Protein AF-A0A9K3GKS3-F1 (afdb_monomer)

pLDDT: mean 75.46, std 27.97, range [23.17, 98.75]

Structure (mmCIF, N/CA/C/O backbone):
data_AF-A0A9K3GKS3-F1
#
_entry.id   AF-A0A9K3GKS3-F1
#
loop_
_atom_site.group_PDB
_atom_site.id
_atom_site.type_symbol
_atom_site.label_atom_id
_atom_site.label_alt_id
_atom_site.label_comp_id
_atom_site.label_asym_id
_atom_site.label_entity_id
_atom_site.label_seq_id
_atom_site.pdbx_PDB_ins_code
_atom_site.Cartn_x
_atom_site.Cartn_y
_atom_site.Cartn_z
_atom_site.occupancy
_atom_site.B_iso_or_equiv
_atom_site.auth_seq_id
_atom_site.auth_comp_id
_atom_site.auth_asym_id
_atom_site.auth_atom_id
_atom_site.pdbx_PDB_model_num
ATOM 1 N N . MET A 1 1 ? -14.314 -37.405 -80.883 1.00 37.28 1 MET A N 1
ATOM 2 C CA . MET A 1 1 ? -14.012 -38.743 -80.332 1.00 37.28 1 MET A CA 1
ATOM 3 C C . MET A 1 1 ? -13.267 -38.582 -79.008 1.00 37.28 1 MET A C 1
ATOM 5 O O . MET A 1 1 ? -12.338 -37.796 -78.976 1.00 37.28 1 MET A O 1
ATOM 9 N N . ALA A 1 2 ? -13.750 -39.278 -77.966 1.00 37.06 2 ALA A N 1
ATOM 10 C CA . ALA A 1 2 ? -13.110 -39.737 -76.713 1.00 37.06 2 ALA A CA 1
ATOM 11 C C . ALA A 1 2 ? -12.175 -38.792 -75.908 1.00 37.06 2 ALA A C 1
ATOM 13 O O . ALA A 1 2 ? -11.100 -38.432 -76.359 1.00 37.06 2 ALA A O 1
ATOM 14 N N . LYS A 1 3 ? -12.626 -38.364 -74.712 1.00 34.41 3 LYS A N 1
ATOM 15 C CA . LYS A 1 3 ? -12.255 -38.844 -73.343 1.00 34.41 3 LYS A CA 1
ATOM 16 C C . LYS A 1 3 ? -10.988 -38.164 -72.785 1.00 34.41 3 LYS A C 1
ATOM 18 O O . LYS A 1 3 ? -9.907 -38.337 -73.314 1.00 34.41 3 LYS A O 1
ATOM 23 N N . ALA A 1 4 ? -11.125 -37.239 -71.832 1.00 35.84 4 ALA A N 1
ATOM 24 C CA . ALA A 1 4 ? -11.299 -37.435 -70.379 1.00 35.84 4 ALA A CA 1
ATOM 25 C C . ALA A 1 4 ? -9.958 -37.587 -69.633 1.00 35.84 4 ALA A C 1
ATOM 27 O O . ALA A 1 4 ? -9.248 -38.569 -69.806 1.00 35.84 4 ALA A O 1
ATOM 28 N N . GLY A 1 5 ? -9.668 -36.620 -68.759 1.00 34.00 5 GLY A N 1
ATOM 29 C CA . GLY A 1 5 ? -8.545 -36.623 -67.820 1.00 34.00 5 GLY A CA 1
ATOM 30 C C . GLY A 1 5 ? -8.804 -35.602 -66.714 1.00 34.00 5 GLY A C 1
ATOM 31 O O . GLY A 1 5 ? -8.321 -34.476 -66.773 1.00 34.00 5 GLY A O 1
ATOM 32 N N . ALA A 1 6 ? -9.658 -35.968 -65.757 1.00 36.12 6 ALA A N 1
ATOM 33 C CA . ALA A 1 6 ? -9.994 -35.154 -64.594 1.00 36.12 6 ALA A CA 1
ATOM 34 C C . ALA A 1 6 ? -8.896 -35.274 -63.524 1.00 36.12 6 ALA A C 1
ATOM 36 O O . ALA A 1 6 ? -8.533 -36.379 -63.125 1.00 36.12 6 ALA A O 1
ATOM 37 N N . SER A 1 7 ? -8.394 -34.131 -63.057 1.00 40.09 7 SER A N 1
ATOM 38 C CA . SER A 1 7 ? -7.424 -34.023 -61.963 1.00 40.09 7 SER A CA 1
ATOM 39 C C . SER A 1 7 ? -8.150 -34.031 -60.603 1.00 40.09 7 SER A C 1
ATOM 41 O O . SER A 1 7 ? -9.178 -33.355 -60.472 1.00 40.09 7 SER A O 1
ATOM 43 N N . PRO A 1 8 ? -7.689 -34.791 -59.591 1.00 42.28 8 PRO A N 1
ATOM 44 C CA . PRO A 1 8 ? -8.416 -34.944 -58.338 1.00 42.28 8 PRO A CA 1
ATOM 45 C C . PRO A 1 8 ? -8.262 -33.724 -57.419 1.00 42.28 8 PRO A C 1
ATOM 47 O O . PRO A 1 8 ? -7.176 -33.184 -57.213 1.00 42.28 8 PRO A O 1
ATOM 50 N N . ARG A 1 9 ? -9.398 -33.322 -56.840 1.00 35.69 9 ARG A N 1
ATOM 51 C CA . ARG A 1 9 ? -9.530 -32.293 -55.804 1.00 35.69 9 ARG A CA 1
ATOM 52 C C . ARG A 1 9 ? -8.802 -32.730 -54.530 1.00 35.69 9 ARG A C 1
ATOM 54 O O . ARG A 1 9 ? -8.992 -33.849 -54.061 1.00 35.69 9 ARG A O 1
ATOM 61 N N . SER A 1 10 ? -8.012 -31.829 -53.957 1.00 37.81 10 SER A N 1
ATOM 62 C CA . SER A 1 10 ? -7.377 -31.990 -52.651 1.00 37.81 10 SER A CA 1
ATOM 63 C C . SER A 1 10 ? -8.416 -31.964 -51.520 1.00 37.81 10 SER A C 1
ATOM 65 O O . SER A 1 10 ? -9.275 -31.085 -51.454 1.00 37.81 10 SER A O 1
ATOM 67 N N . SER A 1 11 ? -8.333 -32.951 -50.625 1.00 36.94 11 SER A N 1
ATOM 68 C CA . SER A 1 11 ? -9.112 -33.031 -49.383 1.00 36.94 11 SER A CA 1
ATOM 69 C C . SER A 1 11 ? -8.811 -31.861 -48.433 1.00 36.94 11 SER A C 1
ATOM 71 O O . SER A 1 11 ? -7.655 -31.443 -48.329 1.00 36.94 11 SER A O 1
ATOM 73 N N . PRO A 1 12 ? -9.798 -31.373 -47.660 1.00 37.31 12 PRO A N 1
ATOM 74 C CA . PRO A 1 12 ? -9.555 -30.401 -46.604 1.00 37.31 12 PRO A CA 1
ATOM 75 C C . PRO A 1 12 ? -8.915 -31.092 -45.391 1.00 37.31 12 PRO A C 1
ATOM 77 O O . PRO A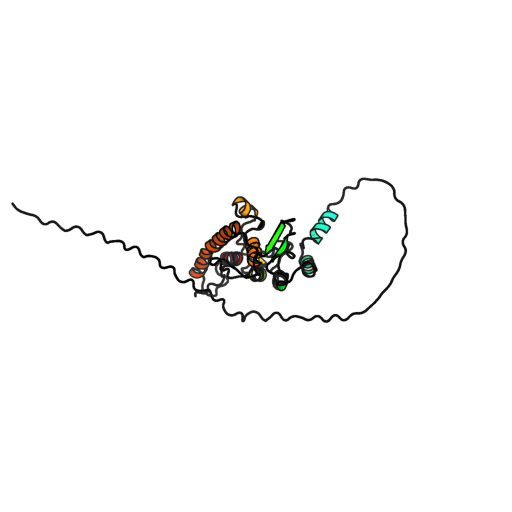 1 12 ? -9.489 -32.004 -44.797 1.00 37.31 12 PRO A O 1
ATOM 80 N N . ALA A 1 13 ? -7.715 -30.649 -45.015 1.00 38.91 13 ALA A N 1
ATOM 81 C CA . ALA A 1 13 ? -7.019 -31.117 -43.825 1.00 38.91 13 ALA A CA 1
ATOM 82 C C . ALA A 1 13 ? -7.804 -30.758 -42.550 1.00 38.91 13 ALA A C 1
ATOM 84 O O . ALA A 1 13 ? -8.075 -29.592 -42.254 1.00 38.91 13 ALA A O 1
ATOM 85 N N . THR A 1 14 ? -8.144 -31.783 -41.776 1.00 37.03 14 THR A N 1
ATOM 86 C CA . THR A 1 14 ? -8.788 -31.701 -40.466 1.00 37.03 14 THR A CA 1
ATOM 87 C C . THR A 1 14 ? -7.919 -30.888 -39.499 1.00 37.03 14 THR A C 1
ATOM 89 O O . THR A 1 14 ? -6.851 -31.328 -39.072 1.00 37.03 14 THR A O 1
ATOM 92 N N . ARG A 1 15 ? -8.366 -29.681 -39.127 1.00 35.09 15 ARG A N 1
ATOM 93 C CA . ARG A 1 15 ? -7.712 -28.827 -38.122 1.00 35.09 15 ARG A CA 1
ATOM 94 C C . ARG A 1 15 ? -7.893 -29.446 -36.734 1.00 35.09 15 ARG A C 1
ATOM 96 O O . ARG A 1 15 ? -8.879 -29.182 -36.047 1.00 35.09 15 ARG A O 1
ATOM 103 N N . LEU A 1 16 ? -6.937 -30.276 -36.321 1.00 35.44 16 LEU A N 1
ATOM 104 C CA . LEU A 1 16 ? -6.870 -30.838 -34.974 1.00 35.44 16 LEU A CA 1
ATOM 105 C C . LEU A 1 16 ? -6.759 -29.686 -33.959 1.00 35.44 16 LEU A C 1
ATOM 107 O O . LEU A 1 16 ? -5.749 -28.982 -33.899 1.00 35.44 16 LEU A O 1
ATOM 111 N N . LYS A 1 17 ? -7.822 -29.461 -33.177 1.00 35.66 17 LYS A N 1
ATOM 112 C CA . LYS A 1 17 ? -7.828 -28.515 -32.054 1.00 35.66 17 LYS A CA 1
ATOM 113 C C . LYS A 1 17 ? -6.774 -28.972 -31.044 1.00 35.66 17 LYS A C 1
ATOM 115 O O . LYS A 1 17 ? -7.017 -29.900 -30.276 1.00 35.66 17 LYS A O 1
ATOM 120 N N . ARG A 1 18 ? -5.607 -28.320 -31.028 1.00 36.44 18 ARG A N 1
ATOM 121 C CA . ARG A 1 18 ? -4.653 -28.437 -29.919 1.00 36.44 18 ARG A CA 1
ATOM 122 C C . ARG A 1 18 ? -5.349 -27.908 -28.668 1.00 36.44 18 ARG A C 1
ATOM 124 O O . ARG A 1 18 ? -5.538 -26.705 -28.517 1.00 36.44 18 ARG A O 1
ATOM 131 N N . ARG A 1 19 ? -5.782 -28.820 -27.797 1.00 35.56 19 ARG A N 1
ATOM 132 C CA . ARG A 1 19 ? -6.153 -28.489 -26.422 1.00 35.56 19 ARG A CA 1
ATOM 133 C C . ARG A 1 19 ? -4.909 -27.882 -25.774 1.00 35.56 19 ARG A C 1
ATOM 135 O O . ARG A 1 19 ? -3.891 -28.559 -25.660 1.00 35.56 19 ARG A O 1
ATOM 142 N N . HIS A 1 20 ? -4.970 -26.603 -25.412 1.00 32.91 20 HIS A N 1
ATOM 143 C CA . HIS A 1 20 ? -3.970 -26.002 -24.541 1.00 32.91 20 HIS A CA 1
ATOM 144 C C . HIS A 1 20 ? -4.079 -26.700 -23.186 1.00 32.91 20 HIS A C 1
ATOM 146 O O . HIS A 1 20 ? -4.997 -26.427 -22.417 1.00 32.91 20 HIS A O 1
ATOM 152 N N . ALA A 1 21 ? -3.178 -27.647 -22.925 1.00 33.34 21 ALA A N 1
ATOM 153 C CA . ALA A 1 21 ? -2.932 -28.106 -21.570 1.00 33.34 21 ALA A CA 1
ATOM 154 C C . ALA A 1 21 ? -2.520 -26.879 -20.745 1.00 33.34 21 ALA A C 1
ATOM 156 O O . ALA A 1 21 ? -1.656 -26.106 -21.174 1.00 33.34 21 ALA A O 1
ATOM 157 N N . ALA A 1 22 ? -3.181 -26.668 -19.607 1.00 33.12 22 ALA A N 1
ATOM 158 C CA . ALA A 1 22 ? -2.765 -25.664 -18.644 1.00 33.12 22 ALA A CA 1
ATOM 159 C C . ALA A 1 22 ? -1.296 -25.935 -18.293 1.00 33.12 22 ALA A C 1
ATOM 161 O O . ALA A 1 22 ? -0.948 -27.046 -17.889 1.00 33.12 22 ALA A O 1
ATOM 162 N N . ARG A 1 23 ? -0.424 -24.945 -18.516 1.00 32.12 23 ARG A N 1
ATOM 163 C CA . ARG A 1 23 ? 0.955 -25.017 -18.028 1.00 32.12 23 ARG A CA 1
ATOM 164 C C . ARG A 1 23 ? 0.898 -25.150 -16.500 1.00 32.12 23 ARG A C 1
ATOM 166 O O . ARG A 1 23 ? 0.108 -24.428 -15.889 1.00 32.12 23 ARG A O 1
ATOM 173 N N . PRO A 1 24 ? 1.697 -26.041 -15.893 1.00 27.56 24 PRO A N 1
ATOM 174 C CA . PRO A 1 24 ? 1.778 -26.125 -14.444 1.00 27.56 24 PRO A CA 1
ATOM 175 C C . PRO A 1 24 ? 2.200 -24.762 -13.888 1.00 27.56 24 PRO A C 1
ATOM 177 O O . PRO A 1 24 ? 3.104 -24.116 -14.420 1.00 27.56 24 PRO A O 1
ATOM 180 N N . VAL A 1 25 ? 1.499 -24.314 -12.848 1.00 37.16 25 VAL A N 1
ATOM 181 C CA . VAL A 1 25 ? 1.848 -23.113 -12.089 1.00 37.16 25 VAL A CA 1
ATOM 182 C C . VAL A 1 25 ? 3.109 -23.451 -11.300 1.00 37.16 25 VAL A C 1
ATOM 184 O O . VAL A 1 25 ? 3.042 -24.118 -10.269 1.00 37.16 25 VAL A O 1
ATOM 187 N N . VAL A 1 26 ? 4.266 -23.054 -11.823 1.00 33.03 26 VAL A N 1
ATOM 188 C CA . VAL A 1 26 ? 5.519 -23.077 -11.066 1.00 33.03 26 VAL A CA 1
ATOM 189 C C . VAL A 1 26 ? 5.370 -22.030 -9.963 1.00 33.03 26 VAL A C 1
ATOM 191 O O . VAL A 1 26 ? 5.051 -20.871 -10.237 1.00 33.03 26 VAL A O 1
ATOM 194 N N . LYS A 1 27 ? 5.502 -22.450 -8.700 1.00 35.41 27 LYS A N 1
ATOM 195 C CA . LYS A 1 27 ? 5.573 -21.517 -7.573 1.00 35.41 27 LYS A CA 1
ATOM 196 C C . LYS A 1 27 ? 6.842 -20.688 -7.771 1.00 35.41 27 LYS A C 1
ATOM 198 O O . LYS A 1 27 ? 7.923 -21.261 -7.742 1.00 35.41 27 LYS A O 1
ATOM 203 N N . ARG A 1 28 ? 6.694 -19.376 -7.987 1.00 52.25 28 ARG A N 1
ATOM 204 C CA . ARG A 1 28 ? 7.821 -18.437 -8.083 1.00 52.25 28 ARG A CA 1
ATOM 205 C C . ARG A 1 28 ? 8.597 -18.496 -6.766 1.00 52.25 28 ARG A C 1
ATOM 207 O O . ARG A 1 28 ? 8.096 -18.037 -5.736 1.00 52.25 28 ARG A O 1
ATOM 214 N N . GLU A 1 29 ? 9.769 -19.122 -6.764 1.00 35.59 29 GLU A N 1
ATOM 215 C CA . GLU A 1 29 ? 10.619 -19.158 -5.576 1.00 35.59 29 GLU A CA 1
ATOM 216 C C . GLU A 1 29 ? 11.295 -17.797 -5.415 1.00 35.59 29 GLU A C 1
ATOM 218 O O . GLU A 1 29 ? 12.027 -17.331 -6.287 1.00 35.59 29 GLU A O 1
ATOM 223 N N . ARG A 1 30 ? 11.043 -17.133 -4.281 1.00 49.84 30 ARG A N 1
ATOM 224 C CA . ARG A 1 30 ? 11.797 -15.931 -3.915 1.00 49.84 30 ARG A CA 1
ATOM 225 C C . ARG A 1 30 ? 13.258 -16.345 -3.710 1.00 49.84 30 ARG A C 1
ATOM 227 O O . ARG A 1 30 ? 13.494 -17.276 -2.934 1.00 49.84 30 ARG A O 1
ATOM 234 N N . PRO A 1 31 ? 14.247 -15.666 -4.313 1.00 29.39 31 PRO A N 1
ATOM 235 C CA . PRO A 1 31 ? 15.634 -15.918 -3.963 1.00 29.39 31 PRO A CA 1
ATOM 236 C C . PRO A 1 31 ? 15.841 -15.703 -2.455 1.00 29.39 31 PRO A C 1
ATOM 238 O O . PRO A 1 31 ? 15.314 -14.762 -1.860 1.00 29.39 31 PRO A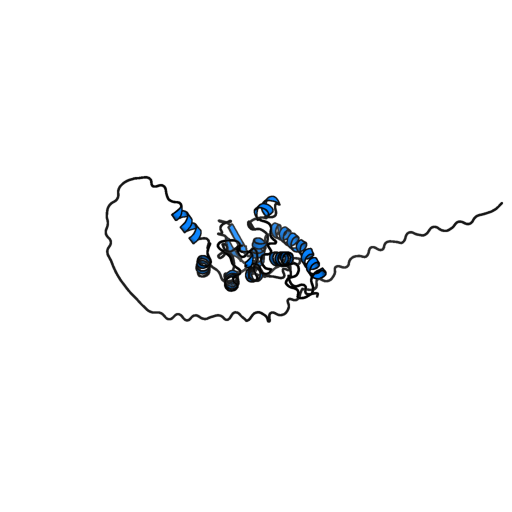 O 1
ATOM 241 N N . SER A 1 32 ? 16.572 -16.638 -1.842 1.00 32.66 32 SER A N 1
ATOM 242 C CA . SER A 1 32 ? 16.790 -16.775 -0.396 1.00 32.66 32 SER A CA 1
ATOM 243 C C . SER A 1 32 ? 17.084 -15.438 0.306 1.00 32.66 32 SER A C 1
ATOM 245 O O . SER A 1 32 ? 17.910 -14.648 -0.151 1.00 32.66 32 SER A O 1
ATOM 247 N N . SER A 1 33 ? 16.437 -15.222 1.458 1.00 34.47 33 SER A N 1
ATOM 248 C CA . SER A 1 33 ? 16.401 -14.018 2.311 1.00 34.47 33 SER A CA 1
ATOM 249 C C . SER A 1 33 ? 17.740 -13.559 2.924 1.00 34.47 33 SER A C 1
ATOM 251 O O . SER A 1 33 ? 17.763 -12.864 3.937 1.00 34.47 33 SER A O 1
ATOM 253 N N . LYS A 1 34 ? 18.884 -13.863 2.306 1.00 30.05 34 LYS A N 1
ATOM 254 C CA . LYS A 1 34 ? 20.229 -13.509 2.795 1.00 30.05 34 LYS A CA 1
ATOM 255 C C . LYS A 1 34 ? 20.593 -12.016 2.684 1.00 30.05 34 LYS A C 1
ATOM 257 O O . LYS A 1 34 ? 21.722 -11.651 2.989 1.00 30.05 34 LYS A O 1
ATOM 262 N N . LEU A 1 35 ? 19.663 -11.150 2.277 1.00 30.62 35 LEU A N 1
ATOM 263 C CA . LEU A 1 35 ? 19.852 -9.693 2.177 1.00 30.62 35 LEU A CA 1
ATOM 264 C C . LEU A 1 35 ? 19.264 -8.897 3.353 1.00 30.62 35 LEU A C 1
ATOM 266 O O . LEU A 1 35 ? 19.404 -7.675 3.381 1.00 30.62 35 LEU A O 1
ATOM 270 N N . PHE A 1 36 ? 18.650 -9.560 4.336 1.00 34.25 36 PHE A N 1
ATOM 271 C CA . PHE A 1 36 ? 18.062 -8.892 5.497 1.00 34.25 36 PHE A CA 1
ATOM 272 C C . PHE A 1 36 ? 18.587 -9.524 6.793 1.00 34.25 36 PHE A C 1
ATOM 274 O O . PHE A 1 36 ? 18.315 -10.699 7.042 1.00 34.25 36 PHE A O 1
ATOM 281 N N . PRO A 1 37 ? 19.358 -8.795 7.624 1.00 25.70 37 PRO A N 1
ATOM 282 C CA . PRO A 1 37 ? 19.712 -9.295 8.945 1.00 25.70 37 PRO A CA 1
ATOM 283 C C . PRO A 1 37 ? 18.446 -9.421 9.813 1.00 25.70 37 PRO A C 1
ATOM 285 O O . PRO A 1 37 ? 17.517 -8.624 9.649 1.00 25.70 37 PRO A O 1
ATOM 288 N N . PRO A 1 38 ? 18.391 -10.394 10.742 1.00 25.91 38 PRO A N 1
ATOM 289 C CA . PRO A 1 38 ? 17.286 -10.505 11.684 1.00 25.91 38 PRO A CA 1
ATOM 290 C C . PRO A 1 38 ? 17.155 -9.216 12.504 1.00 25.91 38 PRO A C 1
ATOM 292 O O . PRO A 1 38 ? 18.150 -8.609 12.910 1.00 25.91 38 PRO A O 1
ATOM 295 N N . VAL A 1 39 ? 15.910 -8.798 12.732 1.00 32.06 39 VAL A N 1
ATOM 296 C CA . VAL A 1 39 ? 15.559 -7.651 13.572 1.00 32.06 39 VAL A CA 1
ATOM 297 C C . VAL A 1 39 ? 16.023 -7.955 14.996 1.00 32.06 39 VAL A C 1
ATOM 299 O O . VAL A 1 39 ? 15.376 -8.697 15.728 1.00 32.06 39 VAL A O 1
ATOM 302 N N . ASN A 1 40 ? 17.176 -7.413 15.385 1.00 25.62 40 ASN A N 1
ATOM 303 C CA . ASN A 1 40 ? 17.644 -7.503 16.760 1.00 25.62 40 ASN A CA 1
ATOM 304 C C . ASN A 1 40 ? 16.730 -6.656 17.648 1.00 25.62 40 ASN A C 1
ATOM 306 O O . ASN A 1 40 ? 16.684 -5.429 17.535 1.00 25.62 40 ASN A O 1
ATOM 310 N N . THR A 1 41 ? 16.016 -7.320 18.551 1.00 27.05 41 THR A N 1
ATOM 311 C CA . THR A 1 41 ? 15.245 -6.706 19.629 1.00 27.05 41 THR A CA 1
ATOM 312 C C . THR A 1 41 ? 16.197 -5.906 20.519 1.00 27.05 41 THR A C 1
ATOM 314 O O . THR A 1 41 ? 16.999 -6.467 21.263 1.00 27.05 41 THR A O 1
ATOM 317 N N . VAL A 1 42 ? 16.146 -4.576 20.440 1.00 25.64 42 VAL A N 1
ATOM 318 C CA . VAL A 1 42 ? 16.885 -3.711 21.367 1.00 25.64 42 VAL A CA 1
ATOM 319 C C . VAL A 1 42 ? 16.091 -3.621 22.667 1.00 25.64 42 VAL A C 1
ATOM 321 O O . VAL A 1 42 ? 15.111 -2.885 22.769 1.00 25.64 42 VAL A O 1
ATOM 324 N N . THR A 1 43 ? 16.524 -4.372 23.678 1.00 23.17 43 THR A N 1
ATOM 325 C CA . THR A 1 43 ? 16.023 -4.261 25.052 1.00 23.17 43 THR A CA 1
ATOM 326 C C . THR A 1 43 ? 16.523 -2.955 25.668 1.00 23.17 43 THR A C 1
ATOM 328 O O . THR A 1 43 ? 17.694 -2.826 26.021 1.00 23.17 43 THR A O 1
ATOM 331 N N . ILE A 1 44 ? 15.643 -1.961 25.806 1.00 28.16 44 ILE A N 1
ATOM 332 C CA . ILE A 1 44 ? 15.968 -0.703 26.490 1.00 28.16 44 ILE A CA 1
ATOM 333 C C . ILE A 1 44 ? 15.643 -0.860 27.980 1.00 28.16 44 ILE A C 1
ATOM 335 O O . ILE A 1 44 ? 14.483 -0.827 28.390 1.00 28.16 44 ILE A O 1
ATOM 339 N N . ASN A 1 45 ? 16.682 -1.015 28.803 1.00 25.55 45 ASN A N 1
ATOM 340 C CA . ASN A 1 45 ? 16.576 -1.012 30.262 1.00 25.55 45 ASN A CA 1
ATOM 341 C C . ASN A 1 45 ? 16.164 0.379 30.782 1.00 25.55 45 ASN A C 1
ATOM 343 O O . ASN A 1 45 ? 16.899 1.355 30.628 1.00 25.55 45 ASN A O 1
ATOM 347 N N . LYS A 1 46 ? 15.014 0.469 31.463 1.00 30.34 46 LYS A N 1
ATOM 348 C CA . LYS A 1 46 ? 14.605 1.659 32.228 1.00 30.34 46 LYS A CA 1
ATOM 349 C C . LYS A 1 46 ? 15.406 1.737 33.536 1.00 30.34 46 LYS A C 1
ATOM 351 O O . LYS A 1 46 ? 15.227 0.904 34.418 1.00 30.34 46 LYS A O 1
ATOM 356 N N . LYS A 1 47 ? 16.233 2.776 33.705 1.00 28.55 47 LYS A N 1
ATOM 357 C CA . LYS A 1 47 ? 16.697 3.244 35.025 1.00 28.55 47 LYS A CA 1
ATOM 358 C C . LYS A 1 47 ? 15.910 4.494 35.416 1.00 28.55 47 LYS A C 1
ATOM 360 O O . LYS A 1 47 ? 15.871 5.460 34.662 1.00 28.55 47 LYS A O 1
ATOM 365 N N . GLY A 1 48 ? 15.270 4.445 36.582 1.00 28.58 48 GLY A N 1
ATOM 366 C CA . GLY A 1 48 ? 14.510 5.552 37.163 1.00 28.58 48 GLY A CA 1
ATOM 367 C C . GLY A 1 48 ? 15.345 6.538 37.987 1.00 28.58 48 GLY A C 1
ATOM 368 O O . GLY A 1 48 ? 16.512 6.279 38.282 1.00 28.58 48 GLY A O 1
ATOM 369 N N . LYS A 1 49 ? 14.678 7.646 38.348 1.00 28.33 49 LYS A N 1
ATOM 370 C CA . LYS A 1 49 ? 14.891 8.673 39.406 1.00 28.33 49 LYS A CA 1
ATOM 371 C C . LYS A 1 49 ? 14.302 9.982 38.840 1.00 28.33 49 LYS A C 1
ATOM 373 O O . LYS A 1 49 ? 14.471 10.237 37.662 1.00 28.33 49 LYS A O 1
ATOM 378 N N . GLY A 1 50 ? 13.590 10.860 39.537 1.00 28.08 50 GLY A N 1
ATOM 379 C CA . GLY A 1 50 ? 13.241 11.033 40.940 1.00 28.08 50 GLY A CA 1
ATOM 380 C C . GLY A 1 50 ? 12.323 12.268 41.054 1.00 28.08 50 GLY A C 1
ATOM 381 O O . GLY A 1 50 ? 12.136 13.009 40.094 1.00 28.08 50 GLY A O 1
ATOM 382 N N . LYS A 1 51 ? 11.714 12.425 42.229 1.00 28.17 51 LYS A N 1
ATOM 383 C CA . LYS A 1 51 ? 10.645 13.370 42.598 1.00 28.17 51 LYS A CA 1
ATOM 384 C C . LYS A 1 51 ? 11.039 14.855 42.502 1.00 28.17 51 LYS A C 1
ATOM 386 O O . LYS A 1 51 ? 12.159 15.213 42.844 1.00 28.17 51 LYS A O 1
ATOM 391 N N . GLY A 1 52 ? 10.048 15.711 42.231 1.00 27.78 52 GLY A N 1
ATOM 392 C CA . GLY A 1 52 ? 10.088 17.155 42.490 1.00 27.78 52 GLY A CA 1
ATOM 393 C C . GLY A 1 52 ? 8.677 17.745 42.611 1.00 27.78 52 GLY A C 1
ATOM 394 O O . GLY A 1 52 ? 8.006 17.955 41.610 1.00 27.78 52 GLY A O 1
ATOM 395 N N . ARG A 1 53 ? 8.216 17.975 43.849 1.00 25.00 53 ARG A N 1
ATOM 396 C CA . ARG A 1 53 ? 7.030 18.783 44.207 1.00 25.00 53 ARG A CA 1
ATOM 397 C C . ARG A 1 53 ? 7.359 20.253 43.985 1.00 25.00 53 ARG A C 1
ATOM 399 O O . ARG A 1 53 ? 8.370 20.648 44.545 1.00 25.00 53 ARG A O 1
ATOM 406 N N . HIS A 1 54 ? 6.497 21.045 43.346 1.00 29.19 54 HIS A N 1
ATOM 407 C CA . HIS A 1 54 ? 6.344 22.483 43.618 1.00 29.19 54 HIS A CA 1
ATOM 408 C C . HIS A 1 54 ? 4.859 22.866 43.504 1.00 29.19 54 HIS A C 1
ATOM 410 O O . HIS A 1 54 ? 4.184 22.564 42.525 1.00 29.19 54 HIS A O 1
ATOM 416 N N . SER A 1 55 ? 4.363 23.478 44.570 1.00 25.52 55 SER A N 1
ATOM 417 C CA . SER A 1 55 ? 3.036 24.057 44.773 1.00 25.52 55 SER A CA 1
ATOM 418 C C . SER A 1 55 ? 3.037 25.525 44.360 1.00 25.52 55 SER A C 1
ATOM 420 O O . SER A 1 55 ? 3.946 26.203 44.812 1.00 25.52 55 SER A O 1
ATOM 422 N N . HIS A 1 56 ? 2.012 26.041 43.667 1.00 28.20 56 HIS A N 1
ATOM 423 C CA . HIS A 1 56 ? 1.576 27.440 43.829 1.00 28.20 56 HIS A CA 1
ATOM 424 C C . HIS A 1 56 ? 0.115 27.679 43.394 1.00 28.20 56 HIS A C 1
ATOM 426 O O . HIS A 1 56 ? -0.255 27.487 42.245 1.00 28.20 56 HIS A O 1
ATOM 432 N N . LYS A 1 57 ? -0.671 28.092 44.400 1.00 27.45 57 LYS A N 1
ATOM 433 C CA . LYS A 1 57 ? -1.727 29.123 44.454 1.00 27.45 57 LYS A CA 1
ATOM 434 C C . LYS A 1 57 ? -2.668 29.335 43.252 1.00 27.45 57 LYS A C 1
ATOM 436 O O . LYS A 1 57 ? -2.306 29.908 42.234 1.00 27.45 57 LYS A O 1
ATOM 441 N N . VAL A 1 58 ? -3.930 28.999 43.520 1.00 25.25 58 VAL A N 1
ATOM 442 C CA . VAL A 1 58 ? -5.158 29.455 42.857 1.00 25.25 58 VAL A CA 1
ATOM 443 C C . VAL A 1 58 ? -5.412 30.930 43.188 1.00 25.25 58 VAL A C 1
ATOM 445 O O . VAL A 1 58 ? -5.341 31.309 44.359 1.00 25.25 58 VAL A O 1
ATOM 448 N N . THR A 1 59 ? -5.788 31.724 42.184 1.00 28.61 59 THR A N 1
ATOM 449 C CA . THR A 1 59 ? -6.441 33.027 42.374 1.00 28.61 59 THR A CA 1
ATOM 450 C C . THR A 1 59 ? -7.675 33.082 41.474 1.00 28.61 59 THR A C 1
ATOM 452 O O . THR A 1 59 ? -7.562 32.966 40.258 1.00 28.61 59 THR A O 1
ATOM 455 N N . LEU A 1 60 ? -8.845 33.221 42.097 1.00 26.06 60 LEU A N 1
ATOM 456 C CA . LEU A 1 60 ? -10.151 33.437 41.470 1.00 26.06 60 LEU A CA 1
ATOM 457 C C . LEU A 1 60 ? -10.304 34.915 41.093 1.00 26.06 60 LEU A C 1
ATOM 459 O O . LEU A 1 60 ? -10.113 35.769 41.960 1.00 26.06 60 LEU A O 1
ATOM 463 N N . VAL A 1 61 ? -10.720 35.218 39.860 1.00 28.97 61 VAL A N 1
ATOM 464 C CA . VAL A 1 61 ? -11.313 36.520 39.505 1.00 28.97 61 VAL A CA 1
ATOM 465 C C . VAL A 1 61 ? -12.476 36.299 38.523 1.00 28.97 61 VAL A C 1
ATOM 467 O O . VAL A 1 61 ? -12.423 35.403 37.689 1.00 28.97 61 VAL A O 1
ATOM 470 N N . LYS A 1 62 ? -13.531 37.092 38.736 1.00 27.91 62 LYS A N 1
ATOM 471 C CA . LYS A 1 62 ? -14.935 37.024 38.286 1.00 27.91 62 LYS A CA 1
ATOM 472 C C . LYS A 1 62 ? -15.187 37.064 36.763 1.00 27.91 62 LYS A C 1
ATOM 474 O O . LYS A 1 62 ? -14.515 37.811 36.061 1.00 27.91 62 LYS A O 1
ATOM 479 N N . GLU A 1 63 ? -16.245 36.370 36.330 1.00 27.14 63 GLU A N 1
ATOM 480 C CA . GLU A 1 63 ? -17.019 36.585 35.080 1.00 27.14 63 GLU A CA 1
ATOM 481 C C . GLU A 1 63 ? -17.903 37.852 35.222 1.00 27.14 63 GLU A C 1
ATOM 483 O O . GLU A 1 63 ? -18.269 38.210 36.345 1.00 27.14 63 GLU A O 1
ATOM 488 N N . GLU A 1 64 ? -18.127 38.690 34.197 1.00 27.92 64 GLU A N 1
ATOM 489 C CA . GLU A 1 64 ? -19.086 38.629 33.055 1.00 27.92 64 GLU A CA 1
ATOM 490 C C . GLU A 1 64 ? -19.012 40.008 32.309 1.00 27.92 64 GLU A C 1
ATOM 492 O O . GLU A 1 64 ? -18.462 40.943 32.905 1.00 27.92 64 GLU A O 1
ATOM 497 N N . PRO A 1 65 ? -19.688 40.298 31.163 1.00 36.50 65 PRO A N 1
ATOM 498 C CA . PRO A 1 65 ? -20.053 39.488 29.988 1.00 36.50 65 PRO A CA 1
ATOM 499 C C . PRO A 1 65 ? -19.645 40.130 28.622 1.00 36.50 65 PRO A C 1
ATOM 501 O O . PRO A 1 65 ? -19.560 41.348 28.483 1.00 36.50 65 PRO A O 1
ATOM 504 N N . GLY A 1 66 ? -19.522 39.288 27.582 1.00 28.03 66 GLY A N 1
ATOM 505 C CA . GLY A 1 66 ? -19.911 39.564 26.182 1.00 28.03 66 GLY A CA 1
ATOM 506 C C . GLY A 1 66 ? -18.999 40.396 25.262 1.00 28.03 66 GLY A C 1
ATOM 507 O O . GLY A 1 66 ? -18.979 41.610 25.382 1.00 28.03 66 GLY A O 1
ATOM 508 N N . VAL A 1 67 ? -18.402 39.752 24.243 1.00 30.77 67 VAL A N 1
ATOM 509 C CA . VAL A 1 67 ? -18.401 40.169 22.814 1.00 30.77 67 VAL A CA 1
ATOM 510 C C . VAL A 1 67 ? -18.141 38.913 21.963 1.00 30.77 67 VAL A C 1
ATOM 512 O O . VAL A 1 67 ? -17.190 38.178 22.220 1.00 30.77 67 VAL A O 1
ATOM 515 N N . GLU A 1 68 ? -18.985 38.660 20.961 1.00 37.62 68 GLU A N 1
ATOM 516 C CA . GLU A 1 68 ? -18.819 37.592 19.965 1.00 37.62 68 GLU A CA 1
ATOM 517 C C . GLU A 1 68 ? -17.472 37.723 19.231 1.00 37.62 68 GLU A C 1
ATOM 519 O O . GLU A 1 68 ? -17.227 38.680 18.496 1.00 37.62 68 GLU A O 1
ATOM 524 N N . GLY A 1 69 ? -16.583 36.753 19.452 1.00 31.81 69 GLY A N 1
ATOM 525 C CA . GLY A 1 69 ? -15.280 36.662 18.805 1.00 31.81 69 GLY A CA 1
ATOM 526 C C . GLY A 1 69 ? -15.304 35.661 17.657 1.00 31.81 69 GLY A C 1
ATOM 527 O O . GLY A 1 69 ? -15.510 34.468 17.864 1.00 31.81 69 GLY A O 1
ATOM 528 N N . VAL A 1 70 ? -15.057 36.160 16.447 1.00 40.34 70 VAL A N 1
ATOM 529 C CA . VAL A 1 70 ? -14.733 35.384 15.246 1.00 40.34 70 VAL A CA 1
ATOM 530 C C . VAL A 1 70 ? -13.540 34.472 15.555 1.00 40.34 70 VAL A C 1
ATOM 532 O O . VAL A 1 70 ? -12.410 34.940 15.695 1.00 40.34 70 VAL A O 1
ATOM 535 N N . GLY A 1 71 ? -13.804 33.172 15.703 1.00 32.59 71 GLY A N 1
ATOM 536 C CA . GLY A 1 71 ? -12.780 32.155 15.928 1.00 32.59 71 GLY A CA 1
ATOM 537 C C . GLY A 1 71 ? -11.845 32.062 14.727 1.00 32.59 71 GLY A C 1
ATOM 538 O O . GLY A 1 71 ? -12.279 31.804 13.605 1.00 32.59 71 GLY A O 1
ATOM 539 N N . THR A 1 72 ? -10.564 32.310 14.967 1.00 32.97 72 THR A N 1
ATOM 540 C CA . THR A 1 72 ? -9.494 32.230 13.978 1.00 32.97 72 THR A CA 1
ATOM 541 C C . THR A 1 72 ? -9.231 30.770 13.593 1.00 32.97 72 THR A C 1
ATOM 543 O O . THR A 1 72 ? -9.210 29.880 14.443 1.00 32.97 72 THR A O 1
ATOM 546 N N . ASP A 1 73 ? -8.978 30.522 12.304 1.00 40.34 73 ASP A N 1
ATOM 547 C CA . ASP A 1 73 ? -8.729 29.204 11.682 1.00 40.34 73 ASP A CA 1
ATOM 548 C C . ASP A 1 73 ? -7.567 28.380 12.294 1.00 40.34 73 ASP A C 1
ATOM 550 O O . ASP A 1 73 ? -7.307 27.243 11.892 1.00 40.34 73 ASP A O 1
ATOM 554 N N . THR A 1 74 ? -6.861 28.926 13.281 1.00 39.28 74 THR A N 1
ATOM 555 C CA . THR A 1 74 ? -5.703 28.332 13.957 1.00 39.28 74 THR A CA 1
ATOM 556 C C . THR A 1 74 ? -6.043 27.168 14.895 1.00 39.28 74 THR A C 1
ATOM 558 O O . THR A 1 74 ? -5.306 26.185 14.898 1.00 39.28 74 THR A O 1
ATOM 561 N N . GLU A 1 75 ? -7.158 27.201 15.639 1.00 31.73 75 GLU A N 1
ATOM 562 C CA . GLU A 1 75 ? -7.508 26.103 16.572 1.00 31.73 75 GLU A CA 1
ATOM 563 C C . GLU A 1 75 ? -7.958 24.829 15.839 1.00 31.73 75 GLU A C 1
ATOM 565 O O . GLU A 1 75 ? -7.663 23.708 16.257 1.00 31.73 75 GLU A O 1
ATOM 570 N N . ARG A 1 76 ? -8.611 24.982 14.680 1.00 33.59 76 ARG A N 1
ATOM 571 C CA . ARG A 1 76 ? -9.053 23.849 13.854 1.00 33.59 76 ARG A CA 1
ATOM 572 C C . ARG A 1 76 ? -7.876 23.133 13.184 1.00 33.59 76 ARG A C 1
ATOM 574 O O . ARG A 1 76 ? -7.924 21.914 13.019 1.00 33.59 76 ARG A O 1
ATOM 581 N N . ALA A 1 77 ? -6.825 23.872 12.824 1.00 33.91 77 ALA A N 1
ATOM 582 C CA . ALA A 1 77 ? -5.602 23.316 12.249 1.00 33.91 77 ALA A CA 1
ATOM 583 C C . ALA A 1 77 ? -4.820 22.473 13.275 1.00 33.91 77 ALA A C 1
ATOM 585 O O . ALA A 1 77 ? -4.428 21.347 12.959 1.00 33.91 77 ALA A O 1
ATOM 586 N N . ASP A 1 78 ? -4.700 22.958 14.517 1.00 41.22 78 ASP A N 1
ATOM 587 C CA . ASP A 1 78 ? -3.971 22.279 15.601 1.00 41.22 78 ASP A CA 1
ATOM 588 C C . ASP A 1 78 ? -4.612 20.925 15.968 1.00 41.22 78 ASP A C 1
ATOM 590 O O . ASP A 1 78 ? -3.935 19.915 16.178 1.00 41.22 78 ASP A O 1
ATOM 594 N N . GLN A 1 79 ? -5.946 20.841 15.910 1.00 38.72 79 GLN A N 1
ATOM 595 C CA . GLN A 1 79 ? -6.671 19.595 16.171 1.00 38.72 79 GLN A CA 1
ATOM 596 C C . GLN A 1 79 ? -6.578 18.582 15.016 1.00 38.72 79 GLN A C 1
ATOM 598 O O . GLN A 1 79 ? -6.573 17.373 15.253 1.00 38.72 79 GLN A O 1
ATOM 603 N N . THR A 1 80 ? -6.460 19.041 13.764 1.00 45.00 80 THR A N 1
ATOM 604 C CA . THR A 1 80 ? -6.256 18.148 12.606 1.00 45.00 80 THR A CA 1
ATOM 605 C C . THR A 1 80 ? -4.824 17.619 12.501 1.00 45.00 80 THR A C 1
ATOM 607 O O . THR A 1 80 ? -4.638 16.449 12.153 1.00 45.00 80 THR A O 1
ATOM 610 N N . ASP A 1 81 ? -3.829 18.426 12.882 1.00 46.59 81 ASP A N 1
ATOM 611 C CA . ASP A 1 81 ? -2.420 18.018 12.974 1.00 46.59 81 ASP A CA 1
ATOM 612 C C . ASP A 1 81 ? -2.158 17.087 14.170 1.00 46.59 81 ASP A C 1
ATOM 614 O O . ASP A 1 81 ? -1.244 16.255 14.131 1.00 46.59 81 ASP A O 1
ATOM 618 N N . ALA A 1 82 ? -2.997 17.160 15.212 1.00 48.81 82 ALA A N 1
ATOM 619 C CA . ALA A 1 82 ? -2.977 16.230 16.339 1.00 48.81 82 ALA A CA 1
ATOM 620 C C . ALA A 1 82 ? -3.463 14.812 15.975 1.00 48.81 82 ALA A C 1
ATOM 622 O O . ALA A 1 82 ? -3.061 13.846 16.632 1.00 48.81 82 ALA A O 1
ATOM 623 N N . ILE A 1 83 ? -4.299 14.667 14.938 1.00 57.25 83 ILE A N 1
ATOM 624 C CA . ILE A 1 83 ? -4.855 13.370 14.515 1.00 57.25 83 ILE A CA 1
ATOM 625 C C . ILE A 1 83 ? -4.067 12.786 13.330 1.00 57.25 83 ILE A C 1
ATOM 627 O O . ILE A 1 83 ? -3.823 11.578 13.310 1.00 57.25 83 ILE A O 1
ATOM 631 N N . TYR A 1 84 ? -3.594 13.620 12.391 1.00 67.00 84 TYR A N 1
ATOM 632 C CA . TYR A 1 84 ? -2.912 13.163 11.175 1.00 67.00 84 TYR A CA 1
ATOM 633 C C . TYR A 1 84 ? -1.545 13.814 10.988 1.00 67.00 84 TYR A C 1
ATOM 635 O O . TYR A 1 84 ? -1.460 14.996 10.660 1.00 67.00 84 TYR A O 1
ATOM 643 N N . PRO A 1 85 ? -0.443 13.058 11.110 1.00 69.31 85 PRO A N 1
ATOM 644 C CA . PRO A 1 85 ? 0.876 13.655 11.051 1.00 69.31 85 PRO A CA 1
ATOM 645 C C . PRO A 1 85 ? 1.230 14.127 9.638 1.00 69.31 85 PRO A C 1
ATOM 647 O O . PRO A 1 85 ? 1.572 13.340 8.756 1.00 69.31 85 PRO A O 1
ATOM 650 N N . LEU A 1 86 ? 1.230 15.445 9.441 1.00 79.19 86 LEU A N 1
ATOM 651 C CA . LEU A 1 86 ? 1.674 16.075 8.193 1.00 79.19 86 LEU A CA 1
ATOM 652 C C . LEU A 1 86 ? 3.200 16.229 8.105 1.00 79.19 86 LEU A C 1
ATOM 654 O O . LEU A 1 86 ? 3.732 16.642 7.076 1.00 79.19 86 LEU A O 1
ATOM 658 N N . THR A 1 87 ? 3.930 15.875 9.164 1.00 89.44 87 THR A N 1
ATOM 659 C CA . THR A 1 87 ? 5.391 15.998 9.245 1.00 89.44 87 THR A CA 1
ATOM 660 C C . THR A 1 87 ? 6.035 14.696 9.710 1.00 89.44 87 THR A C 1
ATOM 662 O O . THR A 1 87 ? 5.410 13.878 10.383 1.00 89.44 87 THR A O 1
ATOM 665 N N . LEU A 1 88 ? 7.325 14.506 9.404 1.00 89.31 88 LEU A N 1
ATOM 666 C CA . LEU A 1 88 ? 8.085 13.352 9.907 1.00 89.31 88 LEU A CA 1
ATOM 667 C C . LEU A 1 88 ? 8.144 13.336 11.441 1.00 89.31 88 LEU A C 1
ATOM 669 O O . LEU A 1 88 ? 8.110 12.268 12.047 1.00 89.31 88 LEU A O 1
ATOM 673 N N . ALA A 1 89 ? 8.208 14.509 12.078 1.00 90.12 89 ALA A N 1
ATOM 674 C CA . ALA A 1 89 ? 8.164 14.624 13.533 1.00 90.12 89 ALA A CA 1
ATOM 675 C C . ALA A 1 89 ? 6.813 14.151 14.093 1.00 90.12 89 ALA A C 1
ATOM 677 O O . ALA A 1 89 ? 6.789 13.353 15.032 1.00 90.12 89 ALA A O 1
ATOM 678 N N . GLY A 1 90 ? 5.710 14.568 13.463 1.00 91.19 90 GLY A N 1
ATOM 679 C CA . GLY A 1 90 ? 4.370 14.083 13.780 1.00 91.19 90 GLY A CA 1
ATOM 680 C C . GLY A 1 90 ? 4.265 12.568 13.619 1.00 91.19 90 GLY A C 1
ATOM 681 O O . GLY A 1 90 ? 3.796 11.892 14.529 1.00 91.19 90 GLY A O 1
ATOM 682 N N . MET A 1 91 ? 4.773 12.009 12.513 1.00 92.19 91 MET A N 1
ATOM 683 C CA . MET A 1 91 ? 4.722 10.560 12.280 1.00 92.19 91 MET A CA 1
ATOM 684 C C . MET A 1 91 ? 5.508 9.810 13.354 1.00 92.19 91 MET A C 1
ATOM 686 O O . MET A 1 91 ? 5.025 8.825 13.898 1.00 92.19 91 MET A O 1
ATOM 690 N N . LYS A 1 92 ? 6.698 10.301 13.726 1.00 92.62 92 LYS A N 1
ATOM 691 C CA . LYS A 1 92 ? 7.495 9.728 14.822 1.00 92.62 92 LYS A CA 1
ATOM 692 C C . LYS A 1 92 ? 6.750 9.754 16.157 1.00 92.62 92 LYS A C 1
ATOM 694 O O . LYS A 1 92 ? 6.929 8.838 16.954 1.00 92.62 92 LYS A O 1
ATOM 699 N N . LYS A 1 93 ? 5.961 10.800 16.424 1.00 93.06 93 LYS A N 1
ATOM 700 C CA . LYS A 1 93 ? 5.110 10.881 17.618 1.00 93.06 93 LYS A CA 1
ATOM 701 C C . LYS A 1 93 ? 3.987 9.844 17.548 1.00 93.06 93 LYS A C 1
ATOM 703 O O . LYS A 1 93 ? 3.872 9.061 18.480 1.00 93.06 93 LYS A O 1
ATOM 708 N N . ALA A 1 94 ? 3.254 9.784 16.436 1.00 92.44 94 ALA A N 1
ATOM 709 C CA . ALA A 1 94 ? 2.166 8.828 16.220 1.00 92.44 94 ALA A CA 1
ATOM 710 C C . ALA A 1 94 ? 2.635 7.367 16.306 1.00 92.44 94 ALA A C 1
ATOM 712 O O . ALA A 1 94 ? 1.973 6.538 16.910 1.00 92.44 94 ALA A O 1
ATOM 713 N N . LEU A 1 95 ? 3.826 7.047 15.794 1.00 93.06 95 LEU A N 1
ATOM 714 C CA . LEU A 1 95 ? 4.382 5.696 15.908 1.00 93.06 95 LEU A CA 1
ATOM 715 C C . LEU A 1 95 ? 4.714 5.301 17.352 1.00 93.06 95 LEU A C 1
ATOM 717 O O . LEU A 1 95 ? 4.799 4.112 17.639 1.00 93.06 95 LEU A O 1
ATOM 721 N N . ARG A 1 96 ? 4.950 6.260 18.256 1.00 93.25 96 ARG A N 1
ATOM 722 C CA . ARG A 1 96 ? 5.194 6.012 19.692 1.00 93.25 96 ARG A CA 1
ATOM 723 C C . ARG A 1 96 ? 3.919 6.042 20.537 1.00 93.25 96 ARG A C 1
ATOM 725 O O . ARG A 1 96 ? 4.001 5.776 21.731 1.00 93.25 96 ARG A O 1
ATOM 732 N N . ASP A 1 97 ? 2.795 6.417 19.940 1.00 94.06 97 ASP A N 1
ATOM 733 C CA . ASP A 1 97 ? 1.489 6.435 20.586 1.00 94.06 97 ASP A CA 1
ATOM 734 C C . ASP A 1 97 ? 1.015 4.996 20.836 1.00 94.06 97 ASP A C 1
ATOM 736 O O . ASP A 1 97 ? 1.244 4.106 20.017 1.00 94.06 97 ASP A O 1
ATOM 740 N N . GLU A 1 98 ? 0.355 4.771 21.968 1.00 92.69 98 GLU A N 1
ATOM 741 C CA . GLU A 1 98 ? -0.139 3.456 22.398 1.00 92.69 98 GLU A CA 1
ATOM 742 C C . GLU A 1 98 ? -1.183 2.846 21.452 1.00 92.69 98 GLU A C 1
ATOM 744 O O . GLU A 1 98 ? -1.372 1.632 21.436 1.00 92.69 98 GLU A O 1
ATOM 749 N N . ARG A 1 99 ? -1.844 3.669 20.629 1.00 92.88 99 ARG A N 1
ATOM 750 C CA . ARG A 1 99 ? -2.798 3.201 19.616 1.00 92.88 99 ARG A CA 1
ATOM 751 C C . ARG A 1 99 ? -2.110 2.540 18.424 1.00 92.88 99 ARG A C 1
ATOM 753 O O . ARG A 1 99 ? -2.773 1.780 17.708 1.00 92.88 99 ARG A O 1
ATOM 760 N N . SER A 1 100 ? -0.833 2.855 18.182 1.00 95.19 100 SER A N 1
ATOM 761 C CA . SER A 1 100 ? -0.032 2.273 17.103 1.00 95.19 100 SER A CA 1
ATOM 762 C C . SER A 1 100 ? 0.342 0.842 17.463 1.00 95.19 100 SER A C 1
ATOM 764 O O . SER A 1 100 ? 0.949 0.594 18.504 1.00 95.19 100 SER A O 1
ATOM 766 N N . LYS A 1 101 ? -0.036 -0.098 16.597 1.00 97.12 101 LYS A N 1
ATOM 767 C CA . LYS A 1 101 ? 0.069 -1.531 16.877 1.00 97.12 101 LYS A CA 1
ATOM 768 C C . LYS A 1 101 ? 1.258 -2.151 16.175 1.00 97.12 101 LYS A C 1
ATOM 770 O O . LYS A 1 101 ? 1.588 -1.759 15.057 1.00 97.12 101 LYS A O 1
ATOM 775 N N . THR A 1 102 ? 1.892 -3.109 16.828 1.00 97.88 102 THR A N 1
ATOM 776 C CA . THR A 1 102 ? 2.885 -3.985 16.202 1.00 97.88 102 THR A CA 1
ATOM 777 C C . THR A 1 102 ? 2.177 -5.082 15.407 1.00 97.88 102 THR A C 1
ATOM 779 O O . THR A 1 102 ? 1.010 -5.384 15.666 1.00 97.88 102 THR A O 1
ATOM 782 N N . LEU A 1 103 ? 2.846 -5.665 14.410 1.00 97.81 103 LEU A N 1
ATOM 783 C CA . LEU A 1 103 ? 2.247 -6.701 13.556 1.00 97.81 103 LEU A CA 1
ATOM 784 C C . LEU A 1 103 ? 1.687 -7.895 14.355 1.00 97.81 103 LEU A C 1
ATOM 786 O O . LEU A 1 103 ? 0.616 -8.386 14.023 1.00 97.81 103 LEU A O 1
ATOM 790 N N . ASP A 1 104 ? 2.368 -8.323 15.419 1.00 97.69 104 ASP A N 1
ATOM 791 C CA . ASP A 1 104 ? 1.982 -9.459 16.273 1.00 97.69 104 ASP A CA 1
ATOM 792 C C . ASP A 1 104 ? 0.692 -9.235 17.077 1.00 97.69 104 ASP A C 1
ATOM 794 O O . ASP A 1 104 ? 0.107 -10.185 17.589 1.00 97.69 104 ASP A O 1
ATOM 798 N N . GLN A 1 105 ? 0.228 -7.989 17.182 1.00 98.00 105 GLN A N 1
ATOM 799 C CA . GLN A 1 105 ? -1.035 -7.663 17.845 1.00 98.00 105 GLN A CA 1
ATOM 800 C C . GLN A 1 105 ? -2.250 -7.855 16.934 1.00 98.00 105 GLN A C 1
ATOM 802 O O . GLN A 1 105 ? -3.380 -7.845 17.423 1.00 98.00 105 GLN A O 1
ATOM 807 N N . PHE A 1 106 ? -2.040 -7.992 15.624 1.00 98.38 106 PHE A N 1
ATOM 808 C CA . PHE A 1 106 ? -3.111 -8.271 14.679 1.00 98.38 106 PHE A CA 1
ATOM 809 C C . PHE A 1 106 ? -3.303 -9.775 14.554 1.00 98.38 106 PHE A C 1
ATOM 811 O O . PHE A 1 106 ? -2.349 -10.505 14.310 1.00 98.38 106 PHE A O 1
ATOM 818 N N . HIS A 1 107 ? -4.548 -10.218 14.690 1.00 98.38 107 HIS A N 1
ATOM 819 C CA . HIS A 1 107 ? -4.907 -11.623 14.563 1.00 98.38 107 HIS A CA 1
ATOM 820 C C . HIS A 1 107 ? -6.314 -11.780 13.988 1.00 98.38 107 HIS A C 1
ATOM 822 O O . HIS A 1 107 ? -7.130 -10.848 14.031 1.00 98.38 107 HIS A O 1
ATOM 828 N N . LYS A 1 108 ? -6.640 -12.975 13.492 1.00 98.44 108 LYS A N 1
ATOM 829 C CA . LYS A 1 108 ? -7.992 -13.299 13.029 1.00 98.44 108 LYS A CA 1
ATOM 830 C C . LYS A 1 108 ? -9.035 -12.979 14.107 1.00 98.44 108 LYS A C 1
ATOM 832 O O . LYS A 1 108 ? -8.859 -13.289 15.286 1.00 98.44 108 LYS A O 1
ATOM 837 N N . GLY A 1 109 ? -10.146 -12.373 13.697 1.00 98.31 109 GLY A N 1
ATOM 838 C CA . GLY A 1 109 ? -11.240 -11.939 14.567 1.00 98.31 109 GLY A CA 1
ATOM 839 C C . GLY A 1 109 ? -11.036 -10.560 15.200 1.00 98.31 109 GLY A C 1
ATOM 840 O O . GLY A 1 109 ? -11.979 -10.009 15.769 1.00 98.31 109 GLY A O 1
ATOM 841 N N . MET A 1 110 ? -9.848 -9.959 15.081 1.00 98.38 110 MET A N 1
ATOM 842 C CA . MET A 1 110 ? -9.626 -8.586 15.522 1.00 98.38 110 MET A CA 1
ATOM 843 C C . MET A 1 110 ? -10.449 -7.611 14.671 1.00 98.38 110 MET A C 1
ATOM 845 O O . MET A 1 110 ? -10.481 -7.714 13.446 1.00 98.38 110 MET A O 1
ATOM 849 N N . THR A 1 111 ? -11.085 -6.633 15.318 1.00 98.31 111 THR A N 1
ATOM 850 C CA . THR A 1 111 ? -11.731 -5.509 14.627 1.00 98.31 111 THR A CA 1
ATOM 851 C C . THR A 1 111 ? -10.769 -4.330 14.537 1.00 98.31 111 THR A C 1
ATOM 853 O O . THR A 1 111 ? -10.276 -3.836 15.552 1.00 98.31 111 THR A O 1
ATOM 856 N N . VAL A 1 112 ? -10.513 -3.874 13.315 1.00 97.81 112 VAL A N 1
ATOM 857 C CA . VAL A 1 112 ? -9.700 -2.698 13.011 1.00 97.81 112 VAL A CA 1
ATOM 858 C C . VAL A 1 112 ? -10.631 -1.517 12.771 1.00 97.81 112 VAL A C 1
ATOM 860 O O . VAL A 1 112 ? -11.498 -1.568 11.902 1.00 97.81 112 VAL A O 1
ATOM 863 N N . THR A 1 113 ? -10.445 -0.443 13.535 1.00 96.12 113 THR A N 1
ATOM 864 C CA . THR A 1 113 ? -11.178 0.817 13.358 1.00 96.12 113 THR A CA 1
ATOM 865 C C . THR A 1 113 ? -10.343 1.788 12.539 1.00 96.12 113 THR A C 1
ATOM 867 O O . THR A 1 113 ? -9.192 2.061 12.881 1.00 96.12 113 THR A O 1
ATOM 870 N N . VAL A 1 114 ? -10.939 2.341 11.487 1.00 95.00 114 VAL A N 1
ATOM 871 C CA . VAL A 1 114 ? -10.292 3.285 10.578 1.00 95.00 114 VAL A CA 1
ATOM 872 C C . VAL A 1 114 ? -10.679 4.708 10.952 1.00 95.00 114 VAL A C 1
ATOM 874 O O . VAL A 1 114 ? -11.854 5.071 11.048 1.00 95.00 114 VAL A O 1
ATOM 877 N N . ASN A 1 115 ? -9.651 5.518 11.164 1.00 91.81 115 ASN A N 1
ATOM 878 C CA . ASN A 1 115 ? -9.765 6.947 11.382 1.00 91.81 115 ASN A CA 1
ATOM 879 C C . ASN A 1 115 ? -8.584 7.597 10.660 1.00 91.81 115 ASN A C 1
ATOM 881 O O . ASN A 1 115 ? -7.480 7.641 11.204 1.00 91.81 115 ASN A O 1
ATOM 885 N N . ASP A 1 116 ? -8.810 7.979 9.401 1.00 92.00 116 ASP A N 1
ATOM 886 C CA . ASP A 1 116 ? -7.853 8.649 8.519 1.00 92.00 116 ASP A CA 1
ATOM 887 C C . ASP A 1 116 ? -8.474 9.904 7.861 1.00 92.00 116 ASP A C 1
ATOM 889 O O . ASP A 1 116 ? -9.663 10.193 8.023 1.00 92.00 116 ASP A O 1
ATOM 893 N N . ARG A 1 117 ? -7.693 10.699 7.112 1.00 90.25 117 ARG A N 1
ATOM 894 C CA . ARG A 1 117 ? -8.196 11.953 6.504 1.00 90.25 117 ARG A CA 1
ATOM 895 C C . ARG A 1 117 ? -9.339 11.764 5.501 1.00 90.25 117 ARG A C 1
ATOM 897 O O . ARG A 1 117 ? -9.981 12.743 5.128 1.00 90.25 117 ARG A O 1
ATOM 904 N N . MET A 1 118 ? -9.514 10.558 4.978 1.00 90.94 118 MET A N 1
ATOM 905 C CA . MET A 1 118 ? -10.482 10.209 3.943 1.00 90.94 118 MET A CA 1
ATOM 906 C C . MET A 1 118 ? -11.617 9.328 4.462 1.00 90.94 118 MET A C 1
ATOM 908 O O . MET A 1 118 ? -12.621 9.200 3.763 1.00 90.94 118 MET A O 1
ATOM 912 N N . GLN A 1 119 ? -11.468 8.721 5.638 1.00 92.31 119 GLN A N 1
ATOM 913 C CA . GLN A 1 119 ? -12.452 7.799 6.184 1.00 92.31 119 GLN A CA 1
ATOM 914 C C . GLN A 1 119 ? -12.498 7.871 7.711 1.00 92.31 119 GLN A C 1
ATOM 916 O O . GLN A 1 119 ? -11.490 7.686 8.390 1.00 92.31 119 GLN A O 1
ATOM 921 N N . THR A 1 120 ? -13.696 8.086 8.249 1.00 92.06 120 THR A N 1
ATOM 922 C CA . THR A 1 120 ? -14.000 8.010 9.681 1.00 92.06 120 THR A CA 1
ATOM 923 C C . THR A 1 120 ? -15.254 7.162 9.882 1.00 92.06 120 THR A C 1
ATOM 925 O O . THR A 1 120 ? -16.082 7.047 8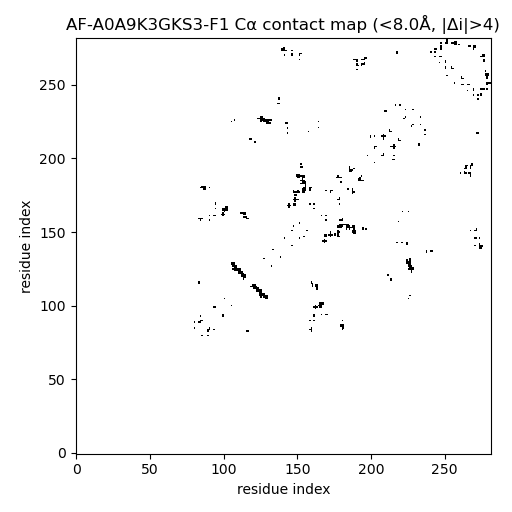.979 1.00 92.06 120 THR A O 1
ATOM 928 N N . GLY A 1 121 ? -15.382 6.518 11.045 1.00 89.19 121 GLY A N 1
ATOM 929 C CA . GLY A 1 121 ? -16.551 5.685 11.364 1.00 89.19 121 GLY A CA 1
ATOM 930 C C . GLY A 1 121 ? -16.625 4.352 10.608 1.00 89.19 121 GLY A C 1
ATOM 931 O O . GLY A 1 121 ? -17.636 3.666 10.700 1.00 89.19 121 GLY A O 1
ATOM 932 N N . TYR A 1 122 ? -15.567 3.973 9.888 1.00 95.50 122 TYR A N 1
ATOM 933 C CA . TYR A 1 122 ? -15.444 2.660 9.260 1.00 95.50 122 TYR A CA 1
ATOM 934 C C . TYR A 1 122 ? -14.643 1.711 10.149 1.00 95.50 122 TYR A C 1
ATOM 936 O O . TYR A 1 122 ? -13.646 2.101 10.760 1.00 95.50 122 TYR A O 1
ATOM 944 N N . SER A 1 123 ? -15.046 0.449 10.184 1.00 97.38 123 SER A N 1
ATOM 945 C CA . SER A 1 123 ? -14.279 -0.631 10.789 1.00 97.38 123 SER A CA 1
ATOM 946 C C . SER A 1 123 ? -14.484 -1.920 10.006 1.00 97.38 123 SER A C 1
ATOM 948 O O . SER A 1 123 ? -15.447 -2.066 9.254 1.00 97.38 123 SER A O 1
ATOM 950 N N . TYR A 1 124 ? -13.557 -2.857 10.169 1.00 98.19 124 TYR A N 1
ATOM 951 C CA . TYR A 1 124 ? -13.657 -4.185 9.580 1.00 98.19 124 TYR A CA 1
ATOM 952 C C . TYR A 1 124 ? -13.022 -5.225 10.497 1.00 98.19 124 TYR A C 1
ATOM 954 O O . TYR A 1 124 ? -12.117 -4.919 11.275 1.00 98.19 124 TYR A O 1
ATOM 962 N N . THR A 1 125 ? -13.491 -6.464 10.399 1.00 98.50 125 THR A N 1
ATOM 963 C CA . THR A 1 125 ? -12.918 -7.605 11.116 1.00 98.50 125 THR A CA 1
ATOM 964 C C . THR A 1 125 ? -11.925 -8.339 10.214 1.00 98.50 125 THR A C 1
ATOM 966 O O . THR A 1 125 ? -12.083 -8.368 8.994 1.00 98.50 125 THR A O 1
ATOM 969 N N . LEU A 1 126 ? -10.858 -8.878 10.804 1.00 98.69 126 LEU A N 1
ATOM 970 C CA . LEU A 1 126 ? -9.899 -9.725 10.100 1.00 98.69 126 LEU A CA 1
ATOM 971 C C . LEU A 1 126 ? -10.445 -11.153 9.998 1.00 98.69 126 LEU A C 1
ATOM 973 O O . LEU A 1 126 ? -10.659 -11.814 11.014 1.00 98.69 126 LEU A O 1
ATOM 977 N N . ASP A 1 127 ? -10.638 -11.646 8.781 1.00 98.44 127 ASP A N 1
ATOM 978 C CA . ASP A 1 127 ? -11.198 -12.978 8.520 1.00 98.44 127 ASP A CA 1
ATOM 979 C C . ASP A 1 127 ? -10.129 -14.080 8.588 1.00 98.44 127 ASP A C 1
ATOM 981 O O . ASP A 1 127 ? -10.430 -15.257 8.824 1.00 98.44 127 ASP A O 1
ATOM 985 N N . CYS A 1 128 ? -8.865 -13.700 8.413 1.00 97.94 128 CYS A N 1
ATOM 986 C CA . CYS A 1 128 ? -7.700 -14.563 8.557 1.00 97.94 128 CYS A CA 1
ATOM 987 C C . CYS A 1 128 ? -6.526 -13.814 9.194 1.00 97.94 128 CYS A C 1
ATOM 989 O O . CYS A 1 128 ? -6.594 -12.605 9.418 1.00 97.94 128 CYS A O 1
ATOM 991 N N . GLU A 1 129 ? -5.450 -14.547 9.469 1.00 98.44 129 GLU A N 1
ATOM 992 C CA . GLU A 1 129 ? -4.202 -13.961 9.947 1.00 98.44 129 GLU A CA 1
ATOM 993 C C . GLU A 1 129 ? -3.562 -13.054 8.877 1.00 98.44 129 GLU A C 1
ATOM 995 O O . GLU A 1 129 ? -3.712 -13.313 7.669 1.00 98.44 129 GLU A O 1
ATOM 1000 N N . PRO A 1 130 ? -2.834 -11.999 9.290 1.00 98.44 130 PRO A N 1
ATOM 1001 C CA . PRO A 1 130 ? -2.056 -11.183 8.371 1.00 98.44 130 PRO A CA 1
ATOM 1002 C C . PRO A 1 130 ? -1.060 -12.024 7.563 1.00 98.44 130 PRO A C 1
ATOM 1004 O O . PRO A 1 130 ? -0.320 -12.840 8.102 1.00 98.44 130 PRO A O 1
ATOM 1007 N N . GLY A 1 131 ? -1.009 -11.805 6.252 1.00 97.75 131 GLY A N 1
ATOM 1008 C CA . GLY A 1 131 ? -0.106 -12.521 5.354 1.00 97.75 131 GLY A CA 1
ATOM 1009 C C . GLY A 1 131 ? -0.565 -13.931 4.968 1.00 97.75 131 GLY A C 1
ATOM 1010 O O . GLY A 1 131 ? 0.161 -14.607 4.240 1.00 97.75 131 GLY A O 1
ATOM 1011 N N . GLU A 1 132 ? -1.778 -14.348 5.340 1.00 95.69 132 GLU A N 1
ATOM 1012 C CA . GLU A 1 132 ? -2.310 -15.678 5.025 1.00 95.69 132 GLU A CA 1
ATOM 1013 C C . GLU A 1 132 ? -3.545 -15.663 4.104 1.00 95.69 132 GLU A C 1
ATOM 1015 O O . GLU A 1 132 ? -4.117 -14.620 3.783 1.00 95.69 132 GLU A O 1
ATOM 1020 N N . SER A 1 133 ? -3.972 -16.858 3.669 1.00 95.38 133 SER A N 1
ATOM 1021 C CA . SER A 1 133 ? -5.230 -17.108 2.936 1.00 95.38 133 SER A CA 1
ATOM 1022 C C . SER A 1 133 ? -5.404 -16.276 1.656 1.00 95.38 133 SER A C 1
ATOM 1024 O O . SER A 1 133 ? -6.449 -15.657 1.424 1.00 95.38 133 SER A O 1
ATOM 1026 N N . PHE A 1 134 ? -4.362 -16.213 0.829 1.00 96.69 134 PHE A N 1
ATOM 1027 C CA . PHE A 1 134 ? -4.405 -15.547 -0.473 1.00 96.69 134 PHE A CA 1
ATOM 1028 C C . PHE A 1 134 ? -5.238 -16.367 -1.460 1.00 96.69 134 PHE A C 1
ATOM 1030 O O . PHE A 1 134 ? -5.197 -17.594 -1.431 1.00 96.69 134 PHE A O 1
ATOM 1037 N N . ALA A 1 135 ? -5.983 -15.692 -2.338 1.00 96.69 135 ALA A N 1
ATOM 1038 C CA . ALA A 1 135 ? -6.628 -16.357 -3.459 1.00 96.69 135 ALA A CA 1
ATOM 1039 C C . ALA A 1 135 ? -5.560 -16.993 -4.358 1.00 96.69 135 ALA A C 1
ATOM 1041 O O . ALA A 1 135 ? -4.500 -16.402 -4.573 1.00 96.69 135 ALA A O 1
ATOM 1042 N N . ASP A 1 136 ? -5.847 -18.168 -4.916 1.00 95.75 136 ASP A N 1
ATOM 1043 C CA . ASP A 1 136 ? -4.873 -18.925 -5.712 1.00 95.75 136 ASP A CA 1
ATOM 1044 C C . ASP A 1 136 ? -4.296 -18.105 -6.876 1.00 95.75 136 ASP A C 1
ATOM 1046 O O . ASP A 1 136 ? -3.102 -18.186 -7.169 1.00 95.75 136 ASP A O 1
ATOM 1050 N N . ASP A 1 137 ? -5.118 -17.261 -7.508 1.00 94.88 137 ASP A N 1
ATOM 1051 C CA . ASP A 1 137 ? -4.725 -16.401 -8.626 1.00 94.88 137 ASP A CA 1
ATOM 1052 C C . ASP A 1 137 ? -4.201 -15.013 -8.210 1.00 94.88 137 ASP A C 1
ATOM 1054 O O . ASP A 1 137 ? -3.995 -14.145 -9.068 1.00 94.88 137 ASP A O 1
ATOM 1058 N N . PHE A 1 138 ? -3.924 -14.816 -6.917 1.00 97.75 138 PHE A N 1
ATOM 1059 C CA . PHE A 1 138 ? -3.305 -13.616 -6.367 1.00 97.75 138 PHE A CA 1
ATOM 1060 C C . PHE A 1 138 ? -1.994 -13.935 -5.636 1.00 97.75 138 PHE A C 1
ATOM 1062 O O . PHE A 1 138 ? -1.974 -14.241 -4.448 1.00 97.75 138 PHE A O 1
ATOM 1069 N N . GLN A 1 139 ? -0.881 -13.819 -6.365 1.00 95.88 139 GLN A N 1
ATOM 1070 C CA . GLN A 1 139 ? 0.469 -14.151 -5.892 1.00 95.88 139 GLN A CA 1
ATOM 1071 C C . GLN A 1 139 ? 1.398 -12.924 -5.971 1.00 95.88 139 GLN A C 1
ATOM 1073 O O . GLN A 1 139 ? 2.303 -12.891 -6.808 1.00 95.88 139 GLN A O 1
ATOM 1078 N N . PRO A 1 140 ? 1.157 -11.873 -5.162 1.00 97.06 140 PRO A N 1
ATOM 1079 C CA . PRO A 1 140 ? 1.986 -10.672 -5.180 1.00 97.06 140 PRO A CA 1
ATOM 1080 C C . PRO A 1 140 ? 3.441 -10.997 -4.815 1.00 97.06 140 PRO A C 1
ATOM 1082 O O . PRO A 1 140 ? 3.707 -11.756 -3.885 1.00 97.06 140 PRO A O 1
ATOM 1085 N N . PHE A 1 141 ? 4.381 -10.392 -5.539 1.00 96.88 141 PHE A N 1
ATOM 1086 C CA . PHE A 1 141 ? 5.814 -10.562 -5.311 1.00 96.88 141 PHE A CA 1
ATOM 1087 C C . PHE A 1 141 ? 6.292 -9.784 -4.078 1.00 96.88 141 PHE A C 1
ATOM 1089 O O . PHE A 1 141 ? 7.093 -10.293 -3.299 1.00 96.88 141 PHE A O 1
ATOM 1096 N N . TYR A 1 142 ? 5.766 -8.569 -3.884 1.00 98.12 142 TYR A N 1
ATOM 1097 C CA . TYR A 1 142 ? 6.083 -7.706 -2.746 1.00 98.12 142 TYR A CA 1
ATOM 1098 C C . TYR A 1 142 ? 4.904 -7.612 -1.785 1.00 98.12 142 TYR A C 1
ATOM 1100 O O . TYR A 1 142 ? 3.781 -7.346 -2.203 1.00 98.12 142 TYR A O 1
ATOM 1108 N N . THR A 1 143 ? 5.181 -7.738 -0.492 1.00 98.50 143 THR A N 1
ATOM 1109 C CA . THR A 1 143 ? 4.248 -7.391 0.585 1.00 98.50 143 THR A CA 1
ATOM 1110 C C . THR A 1 143 ? 4.010 -5.875 0.651 1.00 98.50 143 THR A C 1
ATOM 1112 O O . THR A 1 143 ? 4.845 -5.092 0.182 1.00 98.50 143 THR A O 1
ATOM 1115 N N . PRO A 1 144 ? 2.922 -5.406 1.293 1.00 98.50 144 PRO A N 1
ATOM 1116 C CA . PRO A 1 144 ? 2.707 -3.974 1.499 1.00 98.50 144 PRO A CA 1
ATOM 1117 C C . PRO A 1 144 ? 3.850 -3.295 2.264 1.00 98.50 144 PRO A C 1
ATOM 1119 O O . PRO A 1 144 ? 4.248 -2.182 1.915 1.00 98.50 144 PRO A O 1
ATOM 1122 N N . ALA A 1 145 ? 4.411 -3.987 3.262 1.00 98.19 145 ALA A N 1
ATOM 1123 C CA . ALA A 1 145 ? 5.567 -3.525 4.023 1.00 98.19 145 ALA A CA 1
ATOM 1124 C C . ALA A 1 145 ? 6.776 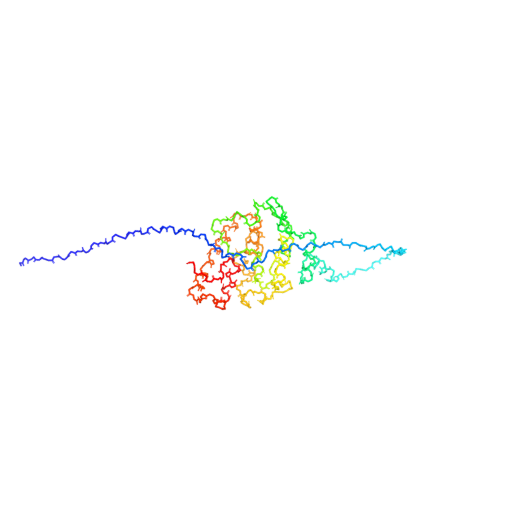-3.285 3.108 1.00 98.19 145 ALA A C 1
ATOM 1126 O O . ALA A 1 145 ? 7.365 -2.205 3.123 1.00 98.19 145 ALA A O 1
ATOM 1127 N N . GLU A 1 146 ? 7.112 -4.261 2.258 1.00 98.4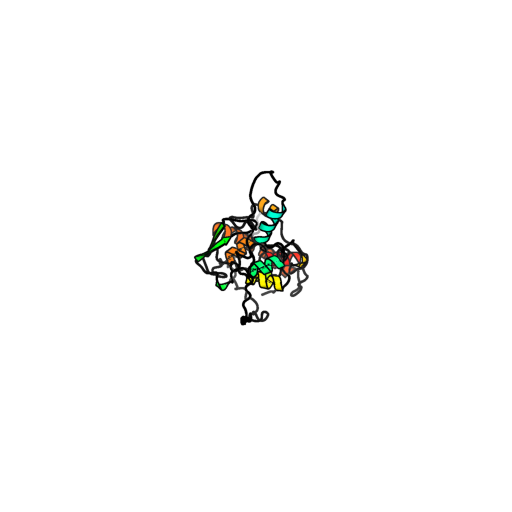4 146 GLU A N 1
ATOM 1128 C CA . GLU A 1 146 ? 8.213 -4.145 1.297 1.00 98.44 146 GLU A CA 1
ATOM 1129 C C . GLU A 1 146 ? 7.965 -3.029 0.283 1.00 98.44 146 GLU A C 1
ATOM 1131 O O . GLU A 1 146 ? 8.876 -2.251 0.008 1.00 98.44 146 GLU A O 1
ATOM 1136 N N . MET A 1 147 ? 6.739 -2.893 -0.232 1.00 98.25 147 MET A N 1
ATOM 1137 C CA . MET A 1 147 ? 6.384 -1.817 -1.162 1.00 98.25 147 MET A CA 1
ATOM 1138 C C . MET A 1 147 ? 6.638 -0.433 -0.550 1.00 98.25 147 MET A C 1
ATOM 1140 O O . MET A 1 147 ? 7.314 0.394 -1.168 1.00 98.25 147 MET A O 1
ATOM 1144 N N . LEU A 1 148 ? 6.148 -0.182 0.671 1.00 97.75 148 LEU A N 1
ATOM 1145 C CA . LEU A 1 148 ? 6.407 1.073 1.390 1.00 97.75 148 LEU A CA 1
ATOM 1146 C C . LEU A 1 148 ? 7.911 1.283 1.618 1.00 97.75 148 LEU A C 1
ATOM 1148 O O . LEU A 1 148 ? 8.437 2.368 1.362 1.00 97.75 148 LEU A O 1
ATOM 1152 N N . SER A 1 149 ? 8.609 0.220 2.019 1.00 97.69 149 SER A N 1
ATOM 1153 C CA . SER A 1 149 ? 10.028 0.240 2.374 1.00 97.69 149 SER A CA 1
ATOM 1154 C C . SER A 1 149 ? 10.963 0.423 1.172 1.00 97.69 149 SER A C 1
ATOM 1156 O O . SER A 1 149 ? 12.071 0.943 1.317 1.00 97.69 149 SER A O 1
ATOM 1158 N N . LEU A 1 150 ? 10.537 0.015 -0.025 1.00 97.00 150 LEU A N 1
ATOM 1159 C CA . LEU A 1 150 ? 11.246 0.249 -1.286 1.00 97.00 150 LEU A CA 1
ATOM 1160 C C . LEU A 1 150 ? 10.980 1.652 -1.838 1.00 97.00 150 LEU A C 1
ATOM 1162 O O . LEU A 1 150 ? 11.863 2.238 -2.460 1.00 97.00 150 LEU A O 1
ATOM 1166 N N . GLY A 1 151 ? 9.798 2.210 -1.579 1.00 96.50 151 GLY A N 1
ATOM 1167 C CA . GLY A 1 151 ? 9.404 3.527 -2.058 1.00 9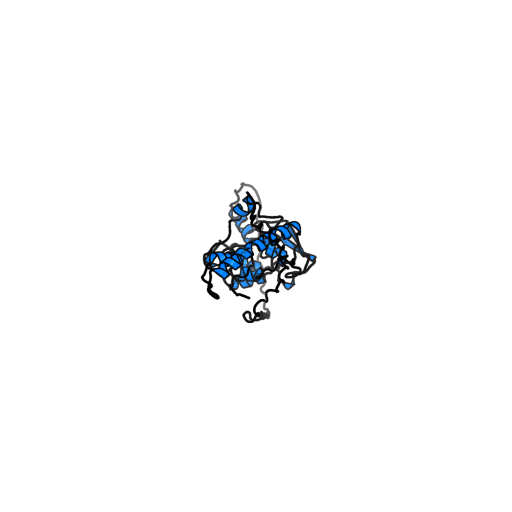6.50 151 GLY A CA 1
ATOM 1168 C C . GLY A 1 151 ? 8.378 3.451 -3.179 1.00 96.50 151 GLY A C 1
ATOM 1169 O O . GLY A 1 151 ? 8.691 3.179 -4.345 1.00 96.50 151 GLY A O 1
ATOM 1170 N N . VAL A 1 152 ? 7.138 3.765 -2.820 1.00 96.19 152 VAL A N 1
ATOM 1171 C CA . VAL A 1 152 ? 5.986 3.812 -3.721 1.00 96.19 152 VAL A CA 1
ATOM 1172 C C . VAL A 1 152 ? 5.200 5.102 -3.531 1.00 96.19 152 VAL A C 1
ATOM 1174 O O . VAL A 1 152 ? 5.211 5.706 -2.460 1.00 96.19 152 VAL A O 1
ATOM 1177 N N . PHE A 1 153 ? 4.484 5.511 -4.581 1.00 95.19 153 PHE A N 1
ATOM 1178 C CA . PHE A 1 153 ? 3.513 6.614 -4.536 1.00 95.19 153 PHE A CA 1
ATOM 1179 C C . PHE A 1 153 ? 4.107 7.910 -3.966 1.00 95.19 153 PHE A C 1
ATOM 1181 O O . PHE A 1 153 ? 3.492 8.601 -3.147 1.00 95.19 153 PHE A O 1
ATOM 1188 N N . GLU A 1 154 ? 5.340 8.202 -4.392 1.00 95.50 154 GLU A N 1
ATOM 1189 C CA . GLU A 1 154 ? 6.080 9.412 -4.043 1.00 95.50 154 GLU A CA 1
ATOM 1190 C C . GLU A 1 154 ? 6.216 9.604 -2.520 1.00 95.50 154 GLU A C 1
ATOM 1192 O O . GLU A 1 154 ? 6.263 10.728 -2.018 1.00 95.50 154 GLU A O 1
ATOM 1197 N N . GLY A 1 155 ? 6.200 8.494 -1.774 1.00 94.56 155 GLY A N 1
ATOM 1198 C CA . GLY A 1 155 ? 6.294 8.444 -0.319 1.00 94.56 155 GLY A CA 1
ATOM 1199 C C . GLY A 1 155 ? 5.121 9.064 0.439 1.00 94.56 155 GLY A C 1
ATOM 1200 O O . GLY A 1 155 ? 5.170 9.115 1.661 1.00 94.56 155 GLY A O 1
ATOM 1201 N N . LYS A 1 156 ? 4.073 9.570 -0.220 1.00 92.62 156 LYS A N 1
ATOM 1202 C CA . LYS A 1 156 ? 2.980 10.303 0.454 1.00 92.62 156 LYS A CA 1
ATOM 1203 C C . LYS A 1 156 ? 1.849 9.399 0.943 1.00 92.62 156 LYS A C 1
ATOM 1205 O O . LYS A 1 156 ? 1.113 9.755 1.862 1.00 92.62 156 LYS A O 1
ATOM 1210 N N . TYR A 1 157 ? 1.663 8.278 0.268 1.00 90.88 157 TYR A N 1
ATOM 1211 C CA . TYR A 1 157 ? 0.461 7.464 0.363 1.00 90.88 157 TYR A CA 1
ATOM 1212 C C . TYR A 1 157 ? 0.429 6.645 1.674 1.00 90.88 157 TYR A C 1
ATOM 1214 O O . TYR A 1 157 ? 1.458 6.136 2.096 1.00 90.88 157 TYR A O 1
ATOM 1222 N N . LEU A 1 158 ? -0.745 6.545 2.319 1.00 93.25 158 LEU A N 1
ATOM 1223 C CA . LEU A 1 158 ? -0.999 5.902 3.634 1.00 93.25 158 LEU A CA 1
ATOM 1224 C C . LEU A 1 158 ? -0.263 6.482 4.860 1.00 93.25 158 LEU A C 1
ATOM 1226 O O . LEU A 1 158 ? -0.336 5.894 5.939 1.00 93.25 158 LEU A O 1
ATOM 1230 N N . ASN A 1 159 ? 0.404 7.637 4.755 1.00 93.25 159 ASN A N 1
ATOM 1231 C CA . ASN A 1 159 ? 1.108 8.249 5.897 1.00 93.25 159 ASN A CA 1
ATOM 1232 C C . ASN A 1 159 ? 0.187 8.668 7.054 1.00 93.25 159 ASN A C 1
ATOM 1234 O O . ASN A 1 159 ? 0.659 8.869 8.169 1.00 93.25 159 ASN A O 1
ATOM 1238 N N . ASP A 1 160 ? -1.108 8.812 6.792 1.00 92.75 160 ASP A N 1
ATOM 1239 C CA . ASP A 1 160 ? -2.147 9.124 7.769 1.00 92.75 160 ASP A CA 1
ATOM 1240 C C . ASP A 1 160 ? -2.899 7.886 8.291 1.00 92.75 160 ASP A C 1
ATOM 1242 O O . ASP A 1 160 ? -3.810 8.035 9.094 1.00 92.75 160 ASP A O 1
ATOM 1246 N N . CYS A 1 161 ? -2.488 6.675 7.901 1.00 94.75 161 CYS A N 1
ATOM 1247 C CA . CYS A 1 161 ? -3.119 5.407 8.297 1.00 94.75 161 CYS A CA 1
ATOM 1248 C C . CYS A 1 161 ? -2.308 4.644 9.374 1.00 94.75 161 CYS A C 1
ATOM 1250 O O . CYS A 1 161 ? -2.436 3.431 9.514 1.00 94.75 161 CYS A O 1
ATOM 1252 N N . ILE A 1 162 ? -1.461 5.340 10.149 1.00 94.44 162 ILE A N 1
ATOM 1253 C CA . ILE A 1 162 ? -0.514 4.742 11.124 1.00 94.44 162 ILE A CA 1
ATOM 1254 C C . ILE A 1 162 ? -1.199 3.866 12.185 1.00 94.44 162 ILE A C 1
ATOM 1256 O O . ILE A 1 162 ? -0.583 2.947 12.720 1.00 94.44 162 ILE A O 1
ATOM 1260 N N . TYR A 1 163 ? -2.456 4.158 12.516 1.00 94.94 163 TYR A N 1
ATOM 1261 C CA . TYR A 1 163 ? -3.223 3.395 13.504 1.00 94.94 163 TYR A CA 1
ATOM 1262 C C . TYR A 1 163 ? -4.017 2.227 12.906 1.00 94.94 163 TYR A C 1
ATOM 1264 O O . TYR A 1 163 ? -4.525 1.398 13.660 1.00 94.94 163 TYR A O 1
ATOM 1272 N N . GLU A 1 164 ? -4.117 2.159 11.577 1.00 97.06 164 GLU A N 1
ATOM 1273 C CA . GLU A 1 164 ? -4.787 1.079 10.846 1.00 97.06 164 GLU A CA 1
ATOM 1274 C C . GLU A 1 164 ? -3.822 -0.075 10.536 1.00 97.06 164 GLU A C 1
ATOM 1276 O O . GLU A 1 164 ? -4.212 -1.237 10.618 1.00 97.06 164 GLU A O 1
ATOM 1281 N N . PHE A 1 165 ? -2.559 0.234 10.217 1.00 97.81 165 PHE A N 1
ATOM 1282 C CA . PHE A 1 165 ? -1.561 -0.748 9.779 1.00 97.81 165 PHE A CA 1
ATOM 1283 C C . PHE A 1 165 ? -0.403 -0.925 10.777 1.00 97.81 165 PHE A C 1
ATOM 1285 O O . PHE A 1 165 ? -0.149 -0.026 11.583 1.00 97.81 165 PHE A O 1
ATOM 1292 N N . PRO A 1 166 ? 0.330 -2.056 10.717 1.00 98.06 166 PRO A N 1
ATOM 1293 C CA . PRO A 1 166 ? 1.452 -2.334 11.608 1.00 98.06 166 PRO A CA 1
ATOM 1294 C C . PRO A 1 166 ? 2.509 -1.230 11.610 1.00 98.06 166 PRO A C 1
ATOM 1296 O O . PRO A 1 166 ? 2.943 -0.744 10.559 1.00 98.06 166 PRO A O 1
ATOM 1299 N N . ARG A 1 167 ? 2.971 -0.852 12.803 1.00 96.69 167 ARG A N 1
ATOM 1300 C CA . ARG A 1 167 ? 3.932 0.242 12.987 1.00 96.69 167 ARG A CA 1
ATOM 1301 C C . ARG A 1 167 ? 5.256 -0.024 12.279 1.00 96.69 167 ARG A C 1
ATOM 1303 O O . ARG A 1 167 ? 5.889 0.919 11.805 1.00 96.69 167 ARG A O 1
ATOM 1310 N N . GLU A 1 168 ? 5.661 -1.288 12.179 1.00 96.94 168 GLU A N 1
ATOM 1311 C CA . GLU A 1 168 ? 6.898 -1.730 11.532 1.00 96.94 168 GLU A CA 1
ATOM 1312 C C . GLU A 1 168 ? 6.960 -1.271 10.072 1.00 96.94 168 GLU A C 1
ATOM 1314 O O . GLU A 1 168 ? 8.007 -0.808 9.617 1.00 96.94 168 GLU A O 1
ATOM 1319 N N . TRP A 1 169 ? 5.824 -1.280 9.363 1.00 97.56 169 TRP A N 1
ATOM 1320 C CA . TRP A 1 169 ? 5.752 -0.858 7.960 1.00 97.56 169 TRP A CA 1
ATOM 1321 C C . TRP A 1 169 ? 6.224 0.586 7.779 1.00 97.56 169 TRP A C 1
ATOM 1323 O O . TRP A 1 169 ? 6.905 0.921 6.807 1.00 97.56 169 TRP A O 1
ATOM 1333 N N . TYR A 1 170 ? 5.887 1.452 8.733 1.00 96.94 170 TYR A N 1
ATOM 1334 C CA . TYR A 1 170 ? 6.248 2.863 8.707 1.00 96.94 170 TYR A CA 1
ATOM 1335 C C . TYR A 1 170 ? 7.643 3.119 9.266 1.00 96.94 170 TYR A C 1
ATOM 1337 O O . TYR A 1 170 ? 8.353 3.968 8.730 1.00 96.94 170 TYR A O 1
ATOM 1345 N N . VAL A 1 171 ? 8.045 2.410 10.326 1.00 95.81 171 VAL A N 1
ATOM 1346 C CA . VAL A 1 171 ? 9.379 2.554 10.930 1.00 95.81 171 VAL A CA 1
ATOM 1347 C C . VAL A 1 171 ? 10.463 2.240 9.901 1.00 95.81 171 VAL A C 1
ATOM 1349 O O . VAL A 1 171 ? 11.349 3.071 9.684 1.00 95.81 171 VAL A O 1
ATOM 1352 N N . ASP A 1 172 ? 10.343 1.114 9.198 1.00 94.69 172 ASP A N 1
ATOM 1353 C CA . ASP A 1 172 ? 11.328 0.689 8.201 1.00 94.69 172 ASP A CA 1
ATOM 1354 C C . ASP A 1 172 ? 11.375 1.642 7.005 1.00 94.69 172 ASP A C 1
ATOM 1356 O O . ASP A 1 172 ? 12.444 2.041 6.537 1.00 94.69 172 ASP A O 1
ATOM 1360 N N . SER A 1 173 ? 10.204 2.058 6.523 1.00 96.44 173 SER A N 1
ATOM 1361 C CA . SER A 1 173 ? 10.092 2.992 5.399 1.00 96.44 173 SER A CA 1
ATOM 1362 C C . SER A 1 173 ? 10.638 4.377 5.749 1.00 96.44 173 SER A C 1
ATOM 1364 O O . SER A 1 173 ? 11.287 5.026 4.925 1.00 96.44 173 SER A O 1
ATOM 1366 N N . MET A 1 174 ? 10.426 4.833 6.986 1.00 95.38 174 MET A N 1
ATOM 1367 C CA . MET A 1 174 ? 10.977 6.090 7.483 1.00 95.38 174 MET A CA 1
ATOM 1368 C C . MET A 1 174 ? 12.501 6.024 7.600 1.00 95.38 174 MET A C 1
ATOM 1370 O O . MET A 1 174 ? 13.172 6.968 7.183 1.00 95.38 174 MET A O 1
ATOM 1374 N N . ALA A 1 175 ? 13.043 4.920 8.123 1.00 95.81 175 ALA A N 1
ATOM 1375 C CA . ALA A 1 175 ? 14.485 4.704 8.234 1.00 95.81 175 ALA A CA 1
ATOM 1376 C C . ALA A 1 175 ? 15.180 4.717 6.862 1.00 95.81 175 ALA A C 1
ATOM 1378 O O . ALA A 1 175 ? 16.302 5.199 6.742 1.00 95.81 175 ALA A O 1
ATOM 1379 N N . LYS A 1 176 ? 14.487 4.261 5.811 1.00 96.31 176 LYS A N 1
ATOM 1380 C CA . LYS A 1 176 ? 14.968 4.279 4.419 1.00 96.31 176 LYS A CA 1
ATOM 1381 C C . LYS A 1 176 ? 14.644 5.570 3.656 1.00 96.31 176 LYS A C 1
ATOM 1383 O O . LYS A 1 176 ? 14.824 5.618 2.442 1.00 96.31 176 LYS A O 1
ATOM 1388 N N . HIS A 1 177 ? 14.141 6.607 4.329 1.00 95.69 177 HIS A N 1
ATOM 1389 C CA . HIS A 1 177 ? 13.741 7.881 3.712 1.00 95.69 177 HIS A CA 1
ATOM 1390 C C . HIS A 1 177 ? 12.701 7.737 2.579 1.00 95.69 177 HIS A C 1
ATOM 1392 O O . HIS A 1 177 ? 12.657 8.537 1.641 1.00 95.69 177 HIS A O 1
ATOM 1398 N N . ARG A 1 178 ? 11.829 6.724 2.671 1.00 96.44 178 ARG A N 1
ATOM 1399 C CA . ARG A 1 178 ? 10.793 6.420 1.668 1.00 96.44 178 ARG A CA 1
ATOM 1400 C C . ARG A 1 178 ? 9.435 7.054 1.950 1.00 96.44 178 ARG A C 1
ATOM 1402 O O . ARG A 1 178 ? 8.524 6.904 1.143 1.00 96.44 178 ARG A O 1
ATOM 1409 N N . LEU A 1 179 ? 9.303 7.800 3.047 1.00 95.50 179 LEU A N 1
ATOM 1410 C CA . LEU A 1 179 ? 8.073 8.498 3.424 1.00 95.50 179 LEU A CA 1
ATOM 1411 C C . LEU A 1 179 ? 8.207 10.017 3.258 1.00 95.50 179 LEU A C 1
ATOM 1413 O O . LEU A 1 179 ? 9.212 10.626 3.622 1.00 95.50 179 LEU A O 1
ATOM 1417 N N . SER A 1 180 ? 7.144 10.633 2.754 1.00 94.94 180 SER A N 1
ATOM 1418 C CA . SER A 1 180 ? 6.988 12.066 2.529 1.00 94.94 180 SER A CA 1
ATOM 1419 C C . SER A 1 180 ? 5.617 12.540 3.046 1.00 94.94 180 SER A C 1
ATOM 1421 O O . SER A 1 180 ? 4.658 12.697 2.285 1.00 94.94 180 SER A O 1
ATOM 1423 N N . PRO A 1 181 ? 5.467 12.722 4.373 1.00 92.44 181 PRO A N 1
ATOM 1424 C CA . PRO A 1 181 ? 4.179 13.033 4.999 1.00 92.44 181 PRO A CA 1
ATOM 1425 C C . PRO A 1 181 ? 3.617 14.399 4.644 1.00 92.44 181 PRO A C 1
ATOM 1427 O O . PRO A 1 181 ? 2.398 14.542 4.622 1.00 92.44 181 PRO A O 1
ATOM 1430 N N . SER A 1 182 ? 4.451 15.385 4.319 1.00 90.19 182 SER A N 1
ATOM 1431 C CA . SER A 1 182 ? 3.975 16.731 3.992 1.00 90.19 182 SER A CA 1
ATOM 1432 C C . SER A 1 182 ? 3.400 16.782 2.580 1.00 90.19 182 SER A C 1
ATOM 1434 O O . SER A 1 182 ? 2.225 17.102 2.393 1.00 90.19 182 SER A O 1
ATOM 1436 N N . ARG A 1 183 ? 4.167 16.346 1.578 1.00 90.94 183 ARG A N 1
ATOM 1437 C CA . ARG A 1 183 ? 3.795 16.400 0.157 1.00 90.94 183 ARG A CA 1
ATOM 1438 C C . ARG A 1 183 ? 4.342 15.201 -0.620 1.00 90.94 183 ARG A C 1
ATOM 1440 O O . ARG A 1 183 ? 5.337 14.638 -0.193 1.00 90.94 183 ARG A O 1
ATOM 1447 N N . PRO A 1 184 ? 3.759 14.840 -1.776 1.00 92.31 184 PRO A N 1
ATOM 1448 C CA . PRO A 1 184 ? 4.389 13.899 -2.698 1.00 92.31 184 PRO A CA 1
ATOM 1449 C C . PRO A 1 184 ? 5.820 14.326 -3.054 1.00 92.31 184 PRO A C 1
ATOM 1451 O O . PRO A 1 184 ? 6.053 15.472 -3.451 1.00 92.31 184 PRO A O 1
ATOM 1454 N N . ASN A 1 185 ? 6.764 13.395 -2.933 1.00 93.88 185 ASN A N 1
ATOM 1455 C CA . ASN A 1 185 ? 8.150 13.556 -3.350 1.00 93.88 185 ASN A CA 1
ATOM 1456 C C . ASN A 1 185 ? 8.565 12.397 -4.278 1.00 93.88 185 ASN A C 1
ATOM 1458 O O . ASN A 1 185 ? 8.799 11.287 -3.797 1.00 93.88 185 ASN A O 1
ATOM 1462 N N . PRO A 1 186 ? 8.689 12.626 -5.599 1.00 93.94 186 PRO A N 1
ATOM 1463 C CA . PRO A 1 186 ? 9.095 11.586 -6.544 1.00 93.94 186 PRO A CA 1
ATOM 1464 C C . PRO A 1 186 ? 10.440 10.930 -6.214 1.00 93.94 186 PRO A C 1
ATOM 1466 O O . PRO A 1 186 ? 10.633 9.768 -6.543 1.00 93.94 186 PRO A O 1
ATOM 1469 N N . MET A 1 187 ? 11.340 11.619 -5.505 1.00 94.38 187 MET A N 1
ATOM 1470 C CA . MET A 1 187 ? 12.623 11.041 -5.082 1.00 94.38 187 MET A CA 1
ATOM 1471 C C . MET A 1 187 ? 12.478 9.935 -4.031 1.00 94.38 187 MET A C 1
ATOM 1473 O O . MET A 1 187 ? 13.409 9.164 -3.821 1.00 94.38 187 MET A O 1
ATOM 1477 N N . CYS A 1 188 ? 11.317 9.824 -3.380 1.00 95.44 188 CYS A N 1
ATOM 1478 C CA . CYS A 1 188 ? 11.036 8.710 -2.483 1.00 95.44 188 CYS A CA 1
ATOM 1479 C C . CYS A 1 188 ? 10.760 7.404 -3.240 1.00 95.44 188 CYS A C 1
ATOM 1481 O O . CYS A 1 188 ? 10.848 6.354 -2.619 1.00 95.44 188 CYS A O 1
ATOM 1483 N N . ASN A 1 189 ? 10.454 7.423 -4.540 1.00 96.12 189 ASN A N 1
ATOM 1484 C CA . ASN A 1 189 ? 10.227 6.198 -5.309 1.00 96.12 189 ASN A CA 1
ATOM 1485 C C . ASN A 1 189 ? 11.522 5.384 -5.492 1.00 96.12 189 ASN A C 1
ATOM 1487 O O . ASN A 1 189 ? 12.623 5.937 -5.554 1.00 96.12 189 ASN A O 1
ATOM 1491 N N . GLN A 1 190 ? 11.385 4.061 -5.614 1.00 95.38 190 GLN A N 1
ATOM 1492 C CA . GLN A 1 190 ? 12.519 3.161 -5.844 1.00 95.38 190 GLN A CA 1
ATOM 1493 C C . GLN A 1 190 ? 13.210 3.421 -7.188 1.00 95.38 190 GLN A C 1
ATOM 1495 O O . GLN A 1 190 ? 14.435 3.414 -7.257 1.00 95.38 190 GLN A O 1
ATOM 1500 N N . TYR A 1 191 ? 12.430 3.658 -8.245 1.00 93.00 191 TYR A N 1
ATOM 1501 C CA . TYR A 1 191 ? 12.922 3.844 -9.614 1.00 93.00 191 TYR A CA 1
ATOM 1502 C C . TYR A 1 191 ? 12.993 5.331 -10.005 1.00 93.00 191 TYR A C 1
ATOM 1504 O O . TYR A 1 191 ? 12.622 5.732 -11.111 1.00 93.00 191 TYR A O 1
ATOM 1512 N N . GLY A 1 192 ? 13.450 6.161 -9.060 1.00 82.94 192 GLY A N 1
ATOM 1513 C CA . GLY A 1 192 ? 13.694 7.590 -9.257 1.00 82.94 192 GLY A CA 1
ATOM 1514 C C . GLY A 1 192 ? 12.417 8.425 -9.440 1.00 82.94 192 GLY A C 1
ATOM 1515 O O . GLY A 1 192 ? 11.329 7.991 -9.061 1.00 82.94 192 GLY A O 1
ATOM 1516 N N . PRO A 1 193 ? 12.498 9.624 -10.051 1.00 83.81 193 PRO A N 1
ATOM 1517 C CA . PRO A 1 193 ? 11.368 10.554 -10.159 1.00 83.81 193 PRO A CA 1
ATOM 1518 C C . PRO A 1 193 ? 10.239 10.060 -11.077 1.00 83.81 193 PRO A C 1
ATOM 1520 O O . PRO A 1 193 ? 9.265 10.777 -11.314 1.00 83.81 193 PRO A O 1
ATOM 1523 N N . ALA A 1 194 ? 10.357 8.848 -11.620 1.00 75.12 194 ALA A N 1
ATOM 1524 C CA . ALA A 1 194 ? 9.352 8.247 -12.463 1.00 75.12 194 ALA A CA 1
ATOM 1525 C C . ALA A 1 194 ? 8.042 8.060 -11.685 1.00 75.12 194 ALA A C 1
ATOM 1527 O O . ALA A 1 194 ? 7.898 7.186 -10.833 1.00 75.12 194 ALA A O 1
ATOM 1528 N N . THR A 1 195 ? 7.051 8.879 -12.015 1.00 78.62 195 THR A N 1
ATOM 1529 C CA . THR A 1 195 ? 5.670 8.695 -11.581 1.00 78.62 195 THR A CA 1
ATOM 1530 C C . THR A 1 195 ? 4.956 7.790 -12.582 1.00 78.62 195 THR A C 1
ATOM 1532 O O . THR A 1 195 ? 5.083 7.956 -13.801 1.00 78.62 195 THR A O 1
ATOM 1535 N N . SER A 1 196 ? 4.244 6.783 -12.075 1.00 78.75 196 SER A N 1
ATOM 1536 C CA . SER A 1 196 ? 3.531 5.800 -12.908 1.00 78.75 196 SER A CA 1
ATOM 1537 C C . SER A 1 196 ? 2.027 5.726 -12.615 1.00 78.75 196 SER A C 1
ATOM 1539 O O . SER A 1 196 ? 1.277 5.063 -13.333 1.00 78.75 196 SER A O 1
ATOM 1541 N N . ARG A 1 197 ? 1.569 6.434 -11.575 1.00 82.56 197 ARG A N 1
ATOM 1542 C CA . ARG A 1 197 ? 0.175 6.411 -11.134 1.00 82.56 197 ARG A CA 1
ATOM 1543 C C . ARG A 1 197 ? -0.662 7.515 -11.769 1.00 82.56 197 ARG A C 1
ATOM 1545 O O . ARG A 1 197 ? -0.183 8.608 -12.059 1.00 82.56 197 ARG A O 1
ATOM 1552 N N . GLN A 1 198 ? -1.952 7.233 -11.880 1.00 86.06 198 GLN A N 1
ATOM 1553 C CA . GLN A 1 198 ? -2.975 8.241 -12.131 1.00 86.06 198 GLN A CA 1
ATOM 1554 C C . GLN A 1 198 ? -3.438 8.874 -10.808 1.00 86.06 198 GLN A C 1
ATOM 1556 O O . GLN A 1 198 ? -3.261 8.297 -9.730 1.00 86.06 198 GLN A O 1
ATOM 1561 N N . GLY A 1 199 ? -4.005 10.080 -10.883 1.00 88.94 199 GLY A N 1
ATOM 1562 C CA . GLY A 1 199 ? -4.600 10.756 -9.728 1.00 88.94 199 GLY A CA 1
ATOM 1563 C C . GLY A 1 199 ? -5.873 10.057 -9.245 1.00 88.94 199 GLY A C 1
ATOM 1564 O O . GLY A 1 199 ? -6.558 9.402 -10.025 1.00 88.94 199 GLY A O 1
ATOM 1565 N N . LEU A 1 200 ? -6.215 10.218 -7.964 1.00 88.88 200 LEU A N 1
ATOM 1566 C CA . LEU A 1 200 ? -7.417 9.603 -7.390 1.00 88.88 200 LEU A CA 1
ATOM 1567 C C . LEU A 1 200 ? -8.715 10.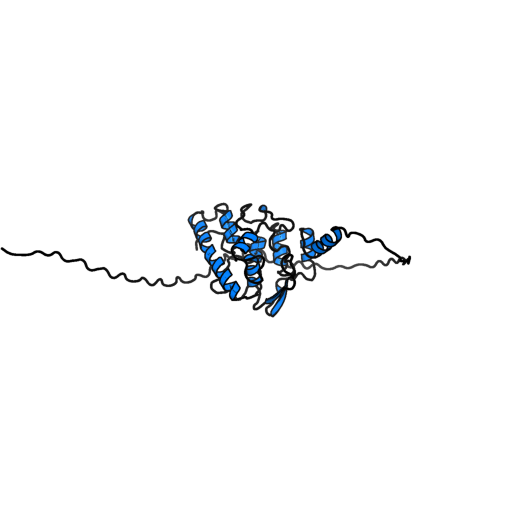092 -8.061 1.00 88.88 200 LEU A C 1
ATOM 1569 O O . LEU A 1 200 ? -9.662 9.322 -8.163 1.00 88.88 200 LEU A O 1
ATOM 1573 N N . SER A 1 201 ? -8.756 11.335 -8.554 1.00 89.75 201 SER A N 1
ATOM 1574 C CA . SER A 1 201 ? -9.880 11.852 -9.352 1.00 89.75 201 SER A CA 1
ATOM 1575 C C . SER A 1 201 ? -10.136 10.987 -10.586 1.00 89.75 201 SER A C 1
ATOM 1577 O O . SER A 1 201 ? -11.241 10.493 -10.761 1.00 89.75 201 SER A O 1
ATOM 1579 N N . VAL A 1 202 ? -9.083 10.680 -11.346 1.00 92.19 202 VAL A N 1
ATOM 1580 C CA . VAL A 1 202 ? -9.152 9.809 -12.528 1.00 92.19 202 VAL A CA 1
ATOM 1581 C C . VAL A 1 202 ? -9.607 8.398 -12.149 1.00 92.19 202 VAL A C 1
ATOM 1583 O O . VAL A 1 202 ? -10.377 7.770 -12.870 1.00 92.19 202 VAL A O 1
ATOM 1586 N N . TRP A 1 203 ? -9.174 7.879 -10.996 1.00 90.50 203 TRP A N 1
ATOM 1587 C CA . TRP A 1 203 ? -9.673 6.592 -10.502 1.00 90.50 203 TRP A CA 1
ATOM 1588 C C . TRP A 1 203 ? -11.170 6.634 -10.181 1.00 90.50 203 TRP A C 1
ATOM 1590 O O . TRP A 1 203 ? -11.874 5.671 -10.469 1.00 90.50 203 TRP A O 1
ATOM 1600 N N . ARG A 1 204 ? -11.668 7.731 -9.604 1.00 91.56 204 ARG A N 1
ATOM 1601 C CA . ARG A 1 204 ? -13.099 7.911 -9.315 1.00 91.56 204 ARG A CA 1
ATOM 1602 C C . ARG A 1 204 ? -13.918 8.041 -10.595 1.00 91.56 204 ARG A C 1
ATOM 1604 O O . ARG A 1 204 ? -14.911 7.339 -10.730 1.00 91.56 204 ARG A O 1
ATOM 1611 N N . GLU A 1 205 ? -13.465 8.855 -11.544 1.00 93.25 205 GLU A N 1
ATOM 1612 C CA . GLU A 1 205 ? -14.105 9.040 -12.856 1.00 93.25 205 GLU A CA 1
ATOM 1613 C C . GLU A 1 205 ? -14.242 7.719 -13.620 1.00 93.25 205 GLU A C 1
ATOM 1615 O O . GLU A 1 205 ? -15.279 7.448 -14.215 1.00 93.25 205 GLU A O 1
ATOM 1620 N N . ASN A 1 206 ? -13.227 6.853 -13.548 1.00 90.50 206 ASN A N 1
ATOM 1621 C CA . ASN A 1 206 ? -13.257 5.537 -14.187 1.00 90.50 206 ASN A CA 1
ATOM 1622 C C . ASN A 1 206 ? -13.985 4.452 -13.365 1.00 90.50 206 ASN A C 1
ATOM 1624 O O . ASN A 1 206 ? -13.995 3.288 -13.771 1.00 90.50 206 ASN A O 1
ATOM 1628 N N . GLY A 1 207 ? -14.550 4.783 -12.197 1.00 90.38 207 GLY A N 1
ATOM 1629 C CA . GLY A 1 207 ? -15.228 3.815 -11.328 1.00 90.38 207 GLY A CA 1
ATOM 1630 C C . GLY A 1 207 ? -14.295 2.735 -10.768 1.00 90.38 207 GLY A C 1
ATOM 1631 O O . GLY A 1 207 ? -14.697 1.594 -10.572 1.00 90.38 207 GLY A O 1
ATOM 1632 N N . TRP A 1 208 ? -13.021 3.068 -10.558 1.00 90.06 208 TRP A N 1
ATOM 1633 C CA . TRP A 1 208 ? -11.955 2.148 -10.143 1.00 90.06 208 TRP A CA 1
ATOM 1634 C C . TRP A 1 208 ? -11.688 2.125 -8.636 1.00 90.06 208 TRP A C 1
ATOM 1636 O O . TRP A 1 208 ? -10.769 1.429 -8.192 1.00 90.06 208 TRP A O 1
ATOM 1646 N N . VAL A 1 209 ? -12.451 2.907 -7.877 1.00 91.19 209 VAL A N 1
ATOM 1647 C CA . VAL A 1 209 ? -12.501 2.896 -6.414 1.00 91.19 209 VAL A CA 1
ATOM 1648 C C . VAL A 1 209 ? -13.714 2.056 -6.024 1.00 91.19 209 VAL A C 1
ATOM 1650 O O . VAL A 1 209 ? -14.822 2.343 -6.472 1.00 91.19 209 VAL A O 1
ATOM 1653 N N . TYR A 1 210 ? -13.499 0.999 -5.247 1.00 90.19 210 TYR A N 1
ATOM 1654 C CA . TYR A 1 210 ? -14.536 0.028 -4.904 1.00 90.19 210 TYR A CA 1
ATOM 1655 C C . TYR A 1 210 ? -14.702 -0.066 -3.391 1.00 90.19 210 TYR A C 1
ATOM 1657 O O . TYR A 1 210 ? -13.704 -0.083 -2.672 1.00 90.19 210 TYR A O 1
ATOM 1665 N N . GLY A 1 211 ? -15.956 -0.178 -2.944 1.00 89.25 211 GLY A N 1
ATOM 1666 C CA . GLY A 1 211 ? -16.298 -0.361 -1.534 1.00 89.25 211 GLY A CA 1
ATOM 1667 C C . GLY A 1 211 ? -15.676 0.714 -0.644 1.00 89.25 211 GLY A C 1
ATOM 1668 O O . GLY A 1 211 ? -15.620 1.888 -1.011 1.00 89.25 211 GLY A O 1
ATOM 1669 N N . ASP A 1 212 ? -15.162 0.275 0.499 1.00 94.50 212 ASP A N 1
ATOM 1670 C CA . ASP A 1 212 ? -14.572 1.136 1.524 1.00 94.50 212 ASP A CA 1
ATOM 1671 C C . ASP A 1 212 ? -13.094 1.482 1.283 1.00 94.50 212 ASP A C 1
ATOM 1673 O O . ASP A 1 212 ? -12.472 2.175 2.091 1.00 94.50 212 ASP A O 1
ATOM 1677 N N . ASP A 1 213 ? -12.498 1.020 0.179 1.00 95.69 213 ASP A N 1
ATOM 1678 C CA . ASP A 1 213 ? -11.101 1.302 -0.175 1.00 95.69 213 ASP A CA 1
ATOM 1679 C C . ASP A 1 213 ? -10.990 2.615 -0.941 1.00 95.69 213 ASP A C 1
ATOM 1681 O O . ASP A 1 213 ? -10.619 2.661 -2.117 1.00 95.69 213 ASP A O 1
ATOM 1685 N N . VAL A 1 214 ? -11.319 3.707 -0.251 1.00 94.94 214 VAL A N 1
ATOM 1686 C CA . VAL A 1 214 ? -11.431 5.066 -0.799 1.00 94.94 214 VAL A CA 1
ATOM 1687 C C . VAL A 1 214 ? -10.151 5.588 -1.459 1.00 94.94 214 VAL A C 1
ATOM 1689 O O . VAL A 1 214 ? -10.206 6.549 -2.233 1.00 94.94 214 VAL A O 1
ATOM 1692 N N . ARG A 1 215 ? -8.996 4.968 -1.185 1.00 94.19 215 ARG A N 1
ATOM 1693 C CA . ARG A 1 215 ? -7.700 5.292 -1.801 1.00 94.19 215 ARG A CA 1
ATOM 1694 C C . ARG A 1 215 ? -7.373 4.397 -3.006 1.00 94.19 215 ARG A C 1
ATOM 1696 O O . ARG A 1 215 ? -6.480 4.742 -3.785 1.00 94.19 215 ARG A O 1
ATOM 1703 N N . GLY A 1 216 ? -8.098 3.297 -3.207 1.00 94.88 216 GLY A N 1
ATOM 1704 C CA . GLY A 1 216 ? -7.975 2.388 -4.347 1.00 94.88 216 GLY A CA 1
ATOM 1705 C C . GLY A 1 216 ? -7.120 1.144 -4.077 1.00 94.88 216 GLY A C 1
ATOM 1706 O O . GLY A 1 216 ? -7.050 0.646 -2.957 1.00 94.88 216 GLY A O 1
ATOM 1707 N N . TRP A 1 217 ? -6.478 0.635 -5.138 1.00 95.50 217 TRP A N 1
ATOM 1708 C CA . TRP A 1 217 ? -5.774 -0.660 -5.166 1.00 95.50 217 TRP A CA 1
ATOM 1709 C C . TRP A 1 217 ? -4.846 -0.906 -3.975 1.00 95.50 217 TRP A C 1
ATOM 1711 O O . TRP A 1 217 ? -4.914 -1.965 -3.365 1.00 95.50 217 TRP A O 1
ATOM 1721 N N . PHE A 1 218 ? -3.970 0.045 -3.643 1.00 96.88 218 PHE A N 1
ATOM 1722 C CA . PHE A 1 218 ? -2.950 -0.230 -2.636 1.00 96.88 218 PHE A CA 1
ATOM 1723 C C . PHE A 1 218 ? -3.534 -0.296 -1.221 1.00 96.88 218 PHE A C 1
ATOM 1725 O O . PHE A 1 218 ? -3.128 -1.155 -0.453 1.00 96.88 218 PHE A O 1
ATOM 1732 N N . GLN A 1 219 ? -4.544 0.523 -0.901 1.00 97.62 219 GLN A N 1
ATOM 1733 C CA . GLN A 1 219 ? -5.269 0.398 0.370 1.00 97.62 219 GLN A CA 1
ATOM 1734 C C . GLN A 1 219 ? -6.031 -0.927 0.450 1.00 97.62 219 GLN A C 1
ATOM 1736 O O . GLN A 1 219 ? -5.942 -1.606 1.472 1.00 97.62 219 GLN A O 1
ATOM 1741 N N . TRP A 1 220 ? -6.704 -1.326 -0.638 1.00 98.12 220 TRP A N 1
ATOM 1742 C CA . TRP A 1 220 ? -7.306 -2.658 -0.726 1.00 98.12 220 TRP A CA 1
ATOM 1743 C C . TRP A 1 220 ? -6.258 -3.742 -0.459 1.00 98.12 220 TRP A C 1
ATOM 1745 O O . TRP A 1 220 ? -6.490 -4.615 0.370 1.00 98.12 220 TRP A O 1
ATOM 1755 N N . TYR A 1 221 ? -5.083 -3.658 -1.094 1.00 98.56 221 TYR A N 1
ATOM 1756 C CA . TYR A 1 221 ? -4.040 -4.666 -0.932 1.00 98.56 221 TYR A CA 1
ATOM 1757 C C . TYR A 1 221 ? -3.502 -4.711 0.503 1.00 98.56 221 TYR A C 1
ATOM 1759 O O . TYR A 1 221 ? -3.343 -5.797 1.053 1.00 98.56 221 TYR A O 1
ATOM 1767 N N . CYS A 1 222 ? -3.288 -3.557 1.143 1.00 98.62 222 CYS A N 1
ATOM 1768 C CA . CYS A 1 222 ? -2.913 -3.494 2.554 1.00 98.62 222 CYS A CA 1
ATOM 1769 C C . CYS A 1 222 ? -3.942 -4.210 3.438 1.00 98.62 222 CYS A C 1
ATOM 1771 O O . CYS A 1 222 ? -3.566 -5.067 4.231 1.00 98.62 222 CYS A O 1
ATOM 1773 N N . ARG A 1 223 ? -5.237 -3.919 3.275 1.00 98.62 223 ARG A N 1
ATOM 1774 C CA . ARG A 1 223 ? -6.309 -4.539 4.073 1.00 98.62 223 ARG A CA 1
ATOM 1775 C C . ARG A 1 223 ? -6.477 -6.027 3.776 1.00 98.62 223 ARG A C 1
ATOM 1777 O O . ARG A 1 223 ? -6.649 -6.811 4.705 1.00 98.62 223 ARG A O 1
ATOM 1784 N N . TYR A 1 224 ? -6.378 -6.417 2.506 1.00 98.69 224 TYR A N 1
ATOM 1785 C CA . TYR A 1 224 ? -6.395 -7.813 2.075 1.00 98.69 224 TYR A CA 1
ATOM 1786 C C . TYR A 1 224 ? -5.235 -8.590 2.705 1.00 98.69 224 TYR A C 1
ATOM 1788 O O . TYR A 1 224 ? -5.444 -9.645 3.298 1.00 98.69 224 TYR A O 1
ATOM 1796 N N . TRP A 1 225 ? -4.016 -8.045 2.648 1.00 98.75 225 TRP A N 1
ATOM 1797 C CA . TRP A 1 225 ? -2.847 -8.648 3.286 1.00 98.75 225 TRP A CA 1
ATOM 1798 C C . TRP A 1 225 ? -3.026 -8.745 4.802 1.00 98.75 225 TRP A C 1
ATOM 1800 O O . TRP A 1 225 ? -2.693 -9.775 5.368 1.00 98.75 225 TRP A O 1
ATOM 1810 N N . MET A 1 226 ? -3.600 -7.728 5.455 1.00 98.69 226 MET A N 1
ATOM 1811 C CA . MET A 1 226 ? -3.891 -7.763 6.896 1.00 98.69 226 MET A CA 1
ATOM 1812 C C . MET A 1 226 ? -4.938 -8.811 7.292 1.00 98.69 226 MET A C 1
ATOM 1814 O O . MET A 1 226 ? -5.048 -9.114 8.472 1.00 98.69 226 MET A O 1
ATOM 1818 N N . GLY A 1 227 ? -5.699 -9.351 6.338 1.00 98.44 227 GLY A N 1
ATOM 1819 C CA . GLY A 1 227 ? -6.673 -10.414 6.580 1.00 98.44 227 GLY A CA 1
ATOM 1820 C C . GLY A 1 227 ? -8.136 -10.012 6.393 1.00 98.44 227 GLY A C 1
ATOM 1821 O O . GLY A 1 227 ? -9.016 -10.845 6.588 1.00 98.44 227 GLY A O 1
ATOM 1822 N N . ARG A 1 228 ? -8.435 -8.774 5.971 1.00 98.44 228 ARG A N 1
ATOM 1823 C CA . ARG A 1 228 ? -9.801 -8.389 5.569 1.00 98.44 228 ARG A CA 1
ATOM 1824 C C . ARG A 1 228 ? -10.184 -9.123 4.284 1.00 98.44 228 ARG A C 1
ATOM 1826 O O . ARG A 1 228 ? -9.369 -9.184 3.359 1.00 98.44 228 ARG A O 1
ATOM 1833 N N . ARG A 1 229 ? -11.415 -9.619 4.177 1.00 97.62 229 ARG A N 1
ATOM 1834 C CA . ARG A 1 229 ? -11.959 -10.150 2.919 1.00 97.62 229 ARG A CA 1
ATOM 1835 C C . ARG A 1 229 ? -13.230 -9.413 2.530 1.00 97.62 229 ARG A C 1
ATOM 1837 O O . ARG A 1 229 ? -14.055 -9.074 3.368 1.00 97.62 229 ARG A O 1
ATOM 1844 N N . ASP A 1 230 ? -13.359 -9.160 1.237 1.00 96.81 230 ASP A N 1
ATOM 1845 C CA . ASP A 1 230 ? -14.570 -8.645 0.608 1.00 96.81 230 ASP A CA 1
ATOM 1846 C C . ASP A 1 230 ? -14.649 -9.309 -0.769 1.00 96.81 230 ASP A C 1
ATOM 1848 O O . ASP A 1 230 ? -14.063 -8.804 -1.729 1.00 96.81 230 ASP A O 1
ATOM 1852 N N . PRO A 1 231 ? -15.347 -10.451 -0.902 1.00 96.56 231 PRO A N 1
ATOM 1853 C CA . PRO A 1 231 ? -15.3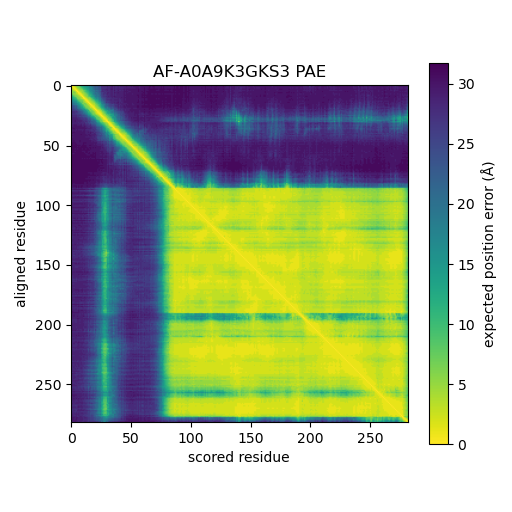04 -11.244 -2.127 1.00 96.56 231 PRO A CA 1
ATOM 1854 C C . PRO A 1 231 ? -15.661 -10.457 -3.397 1.00 96.56 231 PRO A C 1
ATOM 1856 O O . PRO A 1 231 ? -15.115 -10.729 -4.469 1.00 96.56 231 PRO A O 1
ATOM 1859 N N . ALA A 1 232 ? -16.554 -9.467 -3.296 1.00 96.38 232 ALA A N 1
ATOM 1860 C CA . ALA A 1 232 ? -16.983 -8.667 -4.438 1.00 96.38 232 ALA A CA 1
ATOM 1861 C C . ALA A 1 232 ? -15.910 -7.657 -4.877 1.00 96.38 232 ALA A C 1
ATOM 1863 O O . ALA A 1 232 ? -15.746 -7.407 -6.078 1.00 96.38 232 ALA A O 1
ATOM 1864 N N . VAL A 1 233 ? -15.183 -7.064 -3.928 1.00 97.00 233 VAL A N 1
ATOM 1865 C CA . VAL A 1 233 ? -14.066 -6.153 -4.216 1.00 97.00 233 VAL A CA 1
ATOM 1866 C C . VAL A 1 233 ? -12.804 -6.934 -4.588 1.00 97.00 233 VAL A C 1
ATOM 1868 O O . VAL A 1 233 ? -12.140 -6.581 -5.568 1.00 97.00 233 VAL A O 1
ATOM 1871 N N . ASP A 1 234 ? -12.523 -8.029 -3.885 1.00 97.56 234 ASP A N 1
ATOM 1872 C CA . ASP A 1 234 ? -11.347 -8.879 -4.067 1.00 97.56 234 ASP A CA 1
ATOM 1873 C C . ASP A 1 234 ? -11.260 -9.384 -5.508 1.00 97.56 234 ASP A C 1
ATOM 1875 O O . ASP A 1 234 ? -10.252 -9.175 -6.186 1.00 97.56 234 ASP A O 1
ATOM 1879 N N . GLN A 1 235 ? -12.358 -9.927 -6.045 1.00 97.12 235 GLN A N 1
ATOM 1880 C CA . GLN A 1 235 ? -12.424 -10.382 -7.438 1.00 97.12 235 GLN A CA 1
ATOM 1881 C C . GLN A 1 235 ? -12.060 -9.278 -8.443 1.00 97.12 235 GLN A C 1
ATOM 1883 O O . GLN A 1 235 ? -11.345 -9.517 -9.423 1.00 97.12 235 GLN A O 1
ATOM 1888 N N . LYS A 1 236 ? -12.533 -8.046 -8.220 1.00 96.25 236 LYS A N 1
ATOM 1889 C CA . LYS A 1 236 ? -12.262 -6.912 -9.118 1.00 96.25 236 LYS A CA 1
ATOM 1890 C C . LYS A 1 236 ? -10.796 -6.500 -9.054 1.00 96.25 236 LYS A C 1
ATOM 1892 O O . LYS A 1 236 ? -10.194 -6.224 -10.094 1.00 96.25 236 LYS A O 1
ATOM 1897 N N . GLN A 1 237 ? -10.228 -6.447 -7.856 1.00 97.19 237 GLN A N 1
ATOM 1898 C CA . GLN A 1 237 ? -8.859 -5.994 -7.639 1.00 97.19 237 GLN A CA 1
ATOM 1899 C C . GLN A 1 237 ? -7.846 -7.039 -8.117 1.00 97.19 237 GLN A C 1
ATOM 1901 O O . GLN A 1 237 ? -6.940 -6.695 -8.880 1.00 97.19 237 GLN A O 1
ATOM 1906 N N . ILE A 1 238 ? -8.062 -8.321 -7.818 1.00 97.81 238 ILE A N 1
ATOM 1907 C CA . ILE A 1 238 ? -7.232 -9.431 -8.312 1.00 97.81 238 ILE A CA 1
ATOM 1908 C C . ILE A 1 238 ? -7.232 -9.473 -9.847 1.00 97.81 238 ILE A C 1
ATOM 1910 O O . ILE A 1 238 ? -6.179 -9.590 -10.480 1.00 97.81 238 ILE A O 1
ATOM 1914 N N . LYS A 1 239 ? -8.390 -9.263 -10.488 1.00 96.88 239 LYS A N 1
ATOM 1915 C CA . LYS A 1 239 ? -8.470 -9.155 -11.954 1.00 96.88 239 LYS A CA 1
ATOM 1916 C C . LYS A 1 239 ? -7.591 -8.025 -12.507 1.00 96.88 239 LYS A C 1
ATOM 1918 O O . LYS A 1 239 ? -6.960 -8.195 -13.553 1.00 96.88 239 LYS A O 1
ATOM 1923 N N . ARG A 1 240 ? -7.531 -6.873 -11.831 1.00 95.25 240 ARG A N 1
ATOM 1924 C CA . ARG A 1 240 ? -6.682 -5.741 -12.246 1.00 95.25 240 ARG A CA 1
ATOM 1925 C C . ARG A 1 240 ? -5.207 -6.035 -12.043 1.00 95.25 240 ARG A C 1
ATOM 1927 O O . ARG A 1 240 ? -4.434 -5.796 -12.966 1.00 95.25 240 ARG A O 1
ATOM 1934 N N . TYR A 1 241 ? -4.845 -6.612 -10.901 1.00 97.06 241 TYR A N 1
ATOM 1935 C CA . TYR A 1 241 ? -3.494 -7.092 -10.631 1.00 97.06 241 TYR A CA 1
ATOM 1936 C C . TYR A 1 241 ? -2.988 -8.005 -11.746 1.00 97.06 241 TYR A C 1
ATOM 1938 O O . TYR A 1 241 ? -1.933 -7.754 -12.325 1.00 97.06 241 TYR A O 1
ATOM 1946 N N . ARG A 1 242 ? -3.779 -9.006 -12.140 1.00 96.50 242 ARG A N 1
ATOM 1947 C CA . ARG A 1 242 ? -3.411 -9.939 -13.215 1.00 96.50 242 ARG A CA 1
ATOM 1948 C C . ARG A 1 242 ? -3.189 -9.240 -14.555 1.00 96.50 242 ARG A C 1
ATOM 1950 O O . ARG A 1 242 ? -2.311 -9.629 -15.321 1.00 96.50 242 ARG A O 1
ATOM 1957 N N . ALA A 1 243 ? -3.943 -8.180 -14.840 1.00 95.31 243 ALA A N 1
ATOM 1958 C CA . ALA A 1 243 ? -3.782 -7.419 -16.074 1.00 95.31 243 ALA A CA 1
ATOM 1959 C C . ALA A 1 243 ? -2.424 -6.694 -16.163 1.00 95.31 243 ALA A C 1
ATOM 1961 O O . ALA A 1 243 ? -1.995 -6.369 -17.274 1.00 95.31 243 ALA A O 1
ATOM 1962 N N . ILE A 1 244 ? -1.748 -6.453 -15.033 1.00 94.81 244 ILE A N 1
ATOM 1963 C CA . ILE A 1 244 ? -0.438 -5.790 -14.973 1.00 94.81 244 ILE A CA 1
ATOM 1964 C C . ILE A 1 244 ? 0.709 -6.723 -15.367 1.00 94.81 244 ILE A C 1
ATOM 1966 O O . ILE A 1 244 ? 1.708 -6.223 -15.874 1.00 94.81 244 ILE A O 1
ATOM 1970 N N . ALA A 1 245 ? 0.538 -8.049 -15.295 1.00 92.31 245 ALA A N 1
ATOM 1971 C CA . ALA A 1 245 ? 1.568 -9.035 -15.660 1.00 92.31 245 ALA A CA 1
ATOM 1972 C C . ALA A 1 245 ? 2.144 -8.831 -17.079 1.00 92.31 245 ALA A C 1
ATOM 1974 O O . ALA A 1 245 ? 3.306 -9.120 -17.353 1.00 92.31 245 ALA A O 1
ATOM 1975 N N . ARG A 1 246 ? 1.365 -8.247 -18.002 1.00 92.56 246 ARG A N 1
ATOM 1976 C CA . ARG A 1 246 ? 1.852 -7.864 -19.343 1.00 92.56 246 ARG A CA 1
ATOM 1977 C C . ARG A 1 246 ? 3.052 -6.909 -19.299 1.00 92.56 246 ARG A C 1
ATOM 1979 O O . ARG A 1 246 ? 3.841 -6.882 -20.240 1.00 92.56 246 ARG A O 1
ATOM 1986 N N . HIS A 1 247 ? 3.146 -6.079 -18.262 1.00 92.50 247 HIS A N 1
ATOM 1987 C CA . HIS A 1 247 ? 4.229 -5.124 -18.085 1.00 92.50 247 HIS A CA 1
ATOM 1988 C C . HIS A 1 247 ? 5.507 -5.831 -17.629 1.00 92.50 247 HIS A C 1
ATOM 1990 O O . HIS A 1 247 ? 6.561 -5.426 -18.104 1.00 92.50 247 HIS A O 1
ATOM 1996 N N . GLU A 1 248 ? 5.427 -6.921 -16.852 1.00 90.31 248 GLU A N 1
ATOM 1997 C CA . GLU A 1 248 ? 6.594 -7.763 -16.529 1.00 90.31 248 GLU A CA 1
ATOM 1998 C C . GLU A 1 248 ? 7.226 -8.257 -17.839 1.00 90.31 248 GLU A C 1
ATOM 2000 O O . GLU A 1 248 ? 8.371 -7.935 -18.145 1.00 90.31 248 GLU A O 1
ATOM 2005 N N . GLY A 1 249 ? 6.427 -8.892 -18.708 1.00 89.81 249 GLY A N 1
ATOM 2006 C CA . GLY A 1 249 ? 6.910 -9.407 -19.995 1.00 89.81 249 GLY A CA 1
ATOM 2007 C C . GLY A 1 249 ? 7.463 -8.335 -20.946 1.00 89.81 249 GLY A C 1
ATOM 2008 O O . GLY A 1 249 ? 8.358 -8.614 -21.744 1.00 89.81 249 GLY A O 1
ATOM 2009 N N . GLN A 1 250 ? 6.972 -7.091 -20.870 1.00 91.06 250 GLN A N 1
ATOM 2010 C CA . GLN A 1 250 ? 7.538 -5.978 -21.644 1.00 91.06 250 GLN A CA 1
ATOM 2011 C C . GLN A 1 250 ? 8.929 -5.580 -21.159 1.00 91.06 250 GLN A C 1
ATOM 2013 O O . GLN A 1 250 ? 9.764 -5.229 -21.992 1.00 91.06 250 GLN A O 1
ATOM 2018 N N . VAL A 1 251 ? 9.158 -5.600 -19.845 1.00 91.25 251 VAL A N 1
ATOM 2019 C CA . VAL A 1 251 ? 10.460 -5.281 -19.261 1.00 91.25 251 VAL A CA 1
ATOM 2020 C C . VAL A 1 251 ? 11.420 -6.448 -19.523 1.00 91.25 251 VAL A C 1
ATOM 2022 O O . VAL A 1 251 ? 12.472 -6.210 -20.100 1.00 91.25 251 VAL A O 1
ATOM 2025 N N . THR A 1 252 ? 11.014 -7.702 -19.288 1.00 88.88 252 THR A N 1
ATOM 2026 C CA . THR A 1 252 ? 11.823 -8.903 -19.590 1.00 88.88 252 THR A CA 1
ATOM 2027 C C . THR A 1 252 ? 12.266 -8.983 -21.052 1.00 88.88 252 THR A C 1
ATOM 2029 O O . THR A 1 252 ? 13.397 -9.344 -21.340 1.00 88.88 252 THR A O 1
ATOM 2032 N N . LYS A 1 253 ? 11.397 -8.627 -22.009 1.00 89.69 253 LYS A N 1
ATOM 2033 C CA . LYS A 1 253 ? 11.742 -8.687 -23.441 1.00 89.69 253 LYS A CA 1
ATOM 2034 C C . LYS A 1 253 ? 12.686 -7.566 -23.895 1.00 89.69 253 LYS A C 1
ATOM 2036 O O . LYS A 1 253 ? 13.322 -7.702 -24.936 1.00 89.69 253 LYS A O 1
ATOM 2041 N N . ARG A 1 254 ? 12.668 -6.412 -23.223 1.00 89.81 254 ARG A N 1
ATOM 2042 C CA . ARG A 1 254 ? 13.287 -5.172 -23.732 1.00 89.81 254 ARG A CA 1
ATOM 2043 C C . ARG A 1 254 ? 14.432 -4.646 -22.879 1.00 89.81 254 ARG A C 1
ATOM 2045 O O . ARG A 1 254 ? 15.067 -3.691 -23.312 1.00 89.81 254 ARG A O 1
ATOM 2052 N N . CYS A 1 255 ? 14.630 -5.190 -21.690 1.00 90.69 255 CYS A N 1
ATOM 2053 C CA . CYS A 1 255 ? 15.698 -4.804 -20.785 1.00 90.69 255 CYS A CA 1
ATOM 2054 C C . CYS A 1 255 ? 16.671 -5.964 -20.634 1.00 90.69 255 CYS A C 1
ATOM 2056 O O . CYS A 1 255 ? 16.249 -7.119 -20.588 1.00 90.69 255 CYS A O 1
ATOM 2058 N N . GLU A 1 256 ? 17.953 -5.637 -20.531 1.00 86.38 256 GLU A N 1
ATOM 2059 C CA . GLU A 1 256 ? 18.975 -6.610 -20.170 1.00 86.38 256 GLU A CA 1
ATOM 2060 C C . GLU A 1 256 ? 18.772 -7.079 -18.724 1.00 86.38 256 GLU A C 1
ATOM 2062 O O . GLU A 1 256 ? 18.226 -6.361 -17.873 1.00 86.38 256 GLU A O 1
ATOM 2067 N N . GLU A 1 257 ? 19.187 -8.312 -18.448 1.00 82.19 257 GLU A N 1
ATOM 2068 C CA . GLU A 1 257 ? 19.144 -8.854 -17.097 1.00 82.19 257 GLU A CA 1
ATOM 2069 C C . GLU A 1 257 ? 20.039 -8.017 -16.171 1.00 82.19 257 GLU A C 1
ATOM 2071 O O . GLU A 1 257 ? 21.162 -7.660 -16.512 1.00 82.19 257 GLU A O 1
ATOM 2076 N N . GLY A 1 258 ? 19.515 -7.649 -15.002 1.00 76.31 258 GLY A N 1
ATOM 2077 C CA . GLY A 1 258 ? 20.226 -6.796 -14.047 1.00 76.31 258 GLY A CA 1
ATOM 2078 C C . GLY A 1 258 ? 20.211 -5.290 -14.352 1.00 76.31 258 GLY A C 1
ATOM 2079 O O . GLY A 1 258 ? 20.525 -4.516 -13.449 1.00 76.31 258 GLY A O 1
ATOM 2080 N N . ASP A 1 259 ? 19.777 -4.838 -15.537 1.00 85.88 259 ASP A N 1
ATOM 2081 C CA . ASP A 1 259 ? 19.666 -3.402 -15.837 1.00 85.88 259 ASP A CA 1
ATOM 2082 C C . ASP A 1 259 ? 18.467 -2.771 -15.110 1.00 85.88 259 ASP A C 1
ATOM 2084 O O . ASP A 1 259 ? 17.306 -2.845 -15.538 1.00 85.88 259 ASP A O 1
ATOM 2088 N N . ARG A 1 260 ? 18.763 -2.123 -13.981 1.00 82.00 260 ARG A N 1
ATOM 2089 C CA . ARG A 1 260 ? 17.777 -1.467 -13.111 1.00 82.00 260 ARG A CA 1
ATOM 2090 C C . ARG A 1 260 ? 17.302 -0.114 -13.638 1.00 82.00 260 ARG A C 1
ATOM 2092 O O . ARG A 1 260 ? 16.234 0.336 -13.220 1.00 82.00 260 ARG A O 1
ATOM 2099 N N . GLU A 1 261 ? 18.044 0.491 -14.561 1.00 87.81 261 GLU A N 1
ATOM 2100 C CA . GLU A 1 261 ? 17.743 1.802 -15.138 1.00 87.81 261 GLU A CA 1
ATOM 2101 C C . GLU A 1 261 ? 16.883 1.684 -16.399 1.00 87.81 261 GLU A C 1
ATOM 2103 O O . GLU A 1 261 ? 16.208 2.638 -16.789 1.00 87.81 261 GLU A O 1
ATOM 2108 N N . CYS A 1 262 ? 16.810 0.503 -17.017 1.00 90.94 262 CYS A N 1
ATOM 2109 C CA . CYS A 1 262 ? 15.885 0.268 -18.116 1.00 90.94 262 CYS A CA 1
ATOM 2110 C C . CYS A 1 262 ? 14.418 0.374 -17.668 1.00 90.94 262 CYS A C 1
ATOM 2112 O O . CYS A 1 262 ? 13.949 -0.324 -16.765 1.00 90.94 262 CYS A O 1
ATOM 2114 N N . ARG A 1 263 ? 13.655 1.221 -18.375 1.00 92.50 263 ARG A N 1
ATOM 2115 C CA . ARG A 1 263 ? 12.195 1.406 -18.221 1.00 92.50 263 ARG A CA 1
ATOM 2116 C C . ARG A 1 263 ? 11.765 1.704 -16.771 1.00 92.50 263 ARG A C 1
ATOM 2118 O O . ARG A 1 263 ? 10.817 1.086 -16.274 1.00 92.50 263 ARG A O 1
ATOM 2125 N N . PRO A 1 264 ? 12.343 2.727 -16.118 1.00 92.69 264 PRO A N 1
ATOM 2126 C CA . PRO A 1 264 ? 12.169 2.960 -14.685 1.00 92.69 264 PRO A CA 1
ATOM 2127 C C . PRO A 1 264 ? 10.707 3.264 -14.327 1.00 92.69 264 PRO A C 1
ATOM 2129 O O . PRO A 1 264 ? 10.191 2.772 -13.329 1.00 92.69 264 PRO A O 1
ATOM 2132 N N . ARG A 1 265 ? 9.966 3.965 -15.200 1.00 93.38 265 ARG A N 1
ATOM 2133 C CA . ARG A 1 265 ? 8.519 4.195 -15.021 1.00 93.38 265 ARG A CA 1
ATOM 2134 C C . ARG A 1 265 ? 7.701 2.903 -15.021 1.00 93.38 265 ARG A C 1
ATOM 2136 O O . ARG A 1 265 ? 6.749 2.796 -14.253 1.00 93.38 265 ARG A O 1
ATOM 2143 N N . GLN A 1 266 ? 8.032 1.939 -15.880 1.00 93.94 266 GLN A N 1
ATOM 2144 C CA . GLN A 1 266 ? 7.312 0.663 -15.909 1.00 93.94 266 GLN A CA 1
ATOM 2145 C C . GLN A 1 266 ? 7.697 -0.211 -14.718 1.00 93.94 266 GLN A C 1
ATOM 2147 O O . GLN A 1 266 ? 6.805 -0.799 -14.121 1.00 93.94 266 GLN A O 1
ATOM 2152 N N . ARG A 1 267 ? 8.972 -0.224 -14.310 1.00 94.19 267 ARG A N 1
ATOM 2153 C CA . ARG A 1 267 ? 9.393 -0.891 -13.069 1.00 94.19 267 ARG A CA 1
ATOM 2154 C C . ARG A 1 267 ? 8.713 -0.277 -11.842 1.00 94.19 267 ARG A C 1
ATOM 2156 O O . ARG A 1 267 ? 8.184 -1.011 -11.018 1.00 94.19 267 ARG A O 1
ATOM 2163 N N . GLN A 1 268 ? 8.589 1.050 -11.766 1.00 95.75 268 GLN A N 1
ATOM 2164 C CA . GLN A 1 268 ? 7.817 1.698 -10.700 1.00 95.75 268 GLN A CA 1
ATOM 2165 C C . GLN A 1 268 ? 6.338 1.282 -10.722 1.00 95.75 268 GLN A C 1
ATOM 2167 O O . GLN A 1 268 ? 5.749 1.089 -9.661 1.00 95.75 268 GLN A O 1
ATOM 2172 N N . CYS A 1 269 ? 5.744 1.112 -11.909 1.00 95.44 269 CYS A N 1
ATOM 2173 C CA . CYS A 1 269 ? 4.381 0.597 -12.053 1.00 95.44 269 CYS A CA 1
ATOM 2174 C C . CYS A 1 269 ? 4.260 -0.837 -11.532 1.00 95.44 269 CYS A C 1
ATOM 2176 O O . CYS A 1 269 ? 3.367 -1.109 -10.735 1.00 95.44 269 CYS A O 1
ATOM 2178 N N . LEU A 1 270 ? 5.179 -1.725 -11.919 1.00 95.81 270 LEU A N 1
ATOM 2179 C CA . LEU A 1 270 ? 5.224 -3.105 -11.432 1.00 95.81 270 LEU A CA 1
ATOM 2180 C C . LEU A 1 270 ? 5.323 -3.146 -9.906 1.00 95.81 270 LEU A C 1
ATOM 2182 O O . LEU A 1 270 ? 4.490 -3.786 -9.267 1.00 95.81 270 LEU A O 1
ATOM 2186 N N . LEU A 1 271 ? 6.232 -2.356 -9.324 1.00 96.38 271 LEU A N 1
ATOM 2187 C CA . LEU A 1 271 ? 6.375 -2.233 -7.875 1.00 96.38 271 LEU A CA 1
ATOM 2188 C C . LEU A 1 271 ? 5.063 -1.789 -7.216 1.00 96.38 271 LEU A C 1
ATOM 2190 O O . LEU A 1 271 ? 4.621 -2.406 -6.257 1.00 96.38 271 LEU A O 1
ATOM 2194 N N . GLN A 1 272 ? 4.408 -0.752 -7.750 1.00 96.44 272 GLN A N 1
ATOM 2195 C CA . GLN A 1 272 ? 3.142 -0.209 -7.228 1.00 96.44 272 GLN A CA 1
ATOM 2196 C C . GLN A 1 272 ? 1.952 -1.174 -7.347 1.00 96.44 272 GLN A C 1
ATOM 2198 O O . GLN A 1 272 ? 0.932 -0.976 -6.683 1.00 96.44 272 GLN A O 1
ATOM 2203 N N . TRP A 1 273 ? 2.087 -2.216 -8.162 1.00 97.00 273 TRP A N 1
ATOM 2204 C CA . TRP A 1 273 ? 1.118 -3.296 -8.319 1.00 97.00 273 TRP A CA 1
ATOM 2205 C C . TRP A 1 273 ? 1.587 -4.621 -7.704 1.00 97.00 273 TRP A C 1
ATOM 2207 O O . TRP A 1 273 ? 0.935 -5.634 -7.929 1.00 97.00 273 TRP A O 1
ATOM 2217 N N . ALA A 1 274 ? 2.668 -4.623 -6.916 1.00 97.44 274 ALA A N 1
ATOM 2218 C CA . ALA A 1 274 ? 3.240 -5.817 -6.286 1.00 97.44 274 ALA A CA 1
ATOM 2219 C C . ALA A 1 274 ? 3.670 -6.920 -7.278 1.00 97.44 274 ALA A C 1
ATOM 2221 O O . ALA A 1 274 ? 3.637 -8.105 -6.950 1.00 97.44 274 ALA A O 1
ATOM 2222 N N . HIS A 1 275 ? 4.047 -6.547 -8.501 1.00 96.12 275 HIS A N 1
ATOM 2223 C CA . HIS A 1 275 ? 4.671 -7.441 -9.486 1.00 96.12 275 HIS A CA 1
ATOM 2224 C C . HIS A 1 275 ? 6.187 -7.430 -9.331 1.00 96.12 275 HIS A C 1
ATOM 2226 O O . HIS A 1 275 ? 6.731 -6.467 -8.788 1.00 96.12 275 HIS A O 1
ATOM 2232 N N . ASP A 1 276 ? 6.859 -8.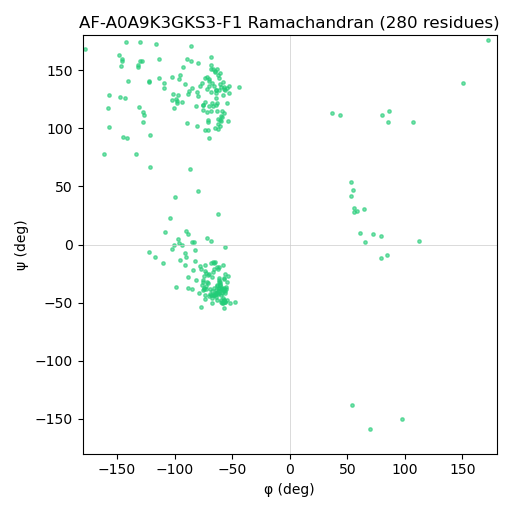466 -9.831 1.00 92.75 276 ASP A N 1
ATOM 2233 C CA . ASP A 1 276 ? 8.319 -8.514 -9.795 1.00 92.75 276 ASP A CA 1
ATOM 2234 C C . ASP A 1 276 ? 8.892 -7.378 -10.648 1.00 92.75 276 ASP A C 1
ATOM 2236 O O . ASP A 1 276 ? 8.453 -7.099 -11.768 1.00 92.75 276 ASP A O 1
ATOM 2240 N N . THR A 1 277 ? 9.865 -6.676 -10.081 1.00 91.81 277 THR A N 1
ATOM 2241 C CA . THR A 1 277 ? 10.535 -5.569 -10.755 1.00 91.81 277 THR A CA 1
ATOM 2242 C C . THR A 1 277 ? 11.901 -5.956 -11.285 1.00 91.81 277 THR A C 1
ATOM 2244 O O . THR A 1 277 ? 12.522 -5.132 -11.953 1.00 91.81 277 THR A O 1
ATOM 2247 N N . HIS A 1 278 ? 12.363 -7.174 -11.021 1.00 82.12 278 HIS A N 1
ATOM 2248 C CA . HIS A 1 278 ? 13.616 -7.728 -11.494 1.00 82.12 278 HIS A CA 1
ATOM 2249 C C . HIS A 1 278 ? 13.313 -8.650 -12.676 1.00 82.12 278 HIS A C 1
ATOM 2251 O O . HIS A 1 278 ? 12.407 -9.469 -12.649 1.00 82.12 278 HIS A O 1
ATOM 2257 N N . CYS A 1 279 ? 14.025 -8.465 -13.784 1.00 67.69 279 CYS A N 1
ATOM 2258 C CA . CYS A 1 279 ? 13.821 -9.252 -15.002 1.00 67.69 279 CYS A CA 1
ATOM 2259 C C . CYS A 1 279 ? 14.488 -10.622 -14.900 1.00 67.69 279 CYS A C 1
ATOM 2261 O O . CYS A 1 279 ? 15.206 -11.003 -15.817 1.00 67.69 279 CYS A O 1
ATOM 2263 N N . THR A 1 280 ? 14.322 -11.322 -13.783 1.00 60.53 280 THR A N 1
ATOM 2264 C CA . THR A 1 280 ? 14.900 -12.652 -13.632 1.00 60.53 280 THR A CA 1
ATOM 2265 C C . THR A 1 280 ? 14.110 -13.604 -14.517 1.00 60.53 280 THR A C 1
ATOM 2267 O O . THR A 1 280 ? 12.903 -13.783 -14.337 1.00 60.53 280 THR A O 1
ATOM 2270 N N . LEU A 1 281 ? 14.773 -14.139 -15.540 1.00 52.12 281 LEU A N 1
ATOM 2271 C CA . LEU A 1 281 ? 14.254 -15.273 -16.288 1.00 52.12 281 LEU A CA 1
ATOM 2272 C C . LEU A 1 281 ? 14.340 -16.486 -15.353 1.00 52.12 281 LEU A C 1
ATOM 2274 O O . LEU A 1 281 ? 15.426 -16.808 -14.881 1.00 52.12 281 LEU A O 1
ATOM 2278 N N . GLU A 1 282 ? 13.195 -17.101 -15.050 1.00 48.31 282 GLU A N 1
ATOM 2279 C CA . GLU A 1 282 ? 13.155 -18.465 -14.498 1.00 48.31 282 GLU A CA 1
ATOM 2280 C C . GLU A 1 282 ? 13.632 -19.485 -15.540 1.00 48.31 282 GLU A C 1
ATOM 2282 O O . GLU A 1 282 ? 13.249 -19.341 -16.730 1.00 48.31 282 GLU A O 1
#

Solvent-accessible surface area (backbone atoms only — not comparable to full-atom values): 17504 Å² total; per-residue (Å²): 134,84,85,90,84,86,81,84,81,82,80,84,80,80,82,76,78,78,76,81,73,80,74,80,83,74,78,83,75,74,78,77,74,85,88,59,81,79,86,76,81,79,83,79,82,86,80,89,84,82,91,81,89,86,87,82,84,89,82,90,81,84,90,86,82,91,78,95,71,87,79,65,76,63,66,64,49,55,58,48,52,72,74,34,28,50,36,70,69,42,41,57,49,51,63,71,35,88,72,31,36,52,62,88,75,57,43,54,70,42,74,50,62,41,72,39,98,88,45,68,91,46,67,49,54,18,78,32,41,57,79,45,90,66,56,92,86,50,79,65,67,44,52,65,47,52,36,39,40,53,15,38,71,20,12,32,68,70,53,45,39,51,63,68,43,42,36,60,38,52,54,53,7,50,76,61,58,10,58,23,44,70,51,75,33,41,75,20,21,63,44,38,68,46,74,60,78,80,57,71,66,60,34,54,76,69,64,60,49,53,90,89,26,84,83,19,69,62,54,41,48,43,42,40,40,51,10,37,78,49,74,79,53,48,56,57,51,45,55,52,50,59,65,49,54,64,55,46,55,53,46,49,75,72,37,62,74,86,50,75,74,56,60,25,37,58,36,35,38,27,43,69,61,22,38,64,65,66,55,74,80,128

Secondary structure (DSSP, 8-state):
-----PPPPPPPP-------PPPP----PPP-STTS------------------------------------THHHHHHHHHHS--SHHHHHHHHTSTTSPPGGG--TTPEEEEEETTEEEEEEE-SS-TT----TT---SS-HHHHHHH--GGGTTTTT-TTTS-HHHHHHHHHTT---SSS--GGGSTTTT---PPPHHHHHHTT---TT-TT-HHHHHHHHHHT---HHHHHHHHHHHHHHHHHHHHHHHHS-TT-SSSSHHHHHHHHHTT---S----

Organism: NCBI:txid797122

Sequence (282 aa):
MAKAGASPRSSPATRLKRRHAARPVVKRERPSSKLFPPVNTVTINKKGKGKGRHSHKVTLVKEEPGVEGVGTDTERADQTDAIYPLTLAGMKKALRDERSKTLDQFHKGMTVTVNDRMQTGYSYTLDCEPGESFADDFQPFYTPAEMLSLGVFEGKYLNDCIYEFPREWYVDSMAKHRLSPSRPNPMCNQYGPATSRQGLSVWRENGWVYGDDVRGWFQWYCRYWMGRRDPAVDQKQIKRYRAIARHEGQVTKRCEEGDRECRPRQRQCLLQWAHDTHCTLE

Foldseek 3Di:
DDDDDDDDDDDDDDPPPPDPDPDDPDDPDDPDPPPDDPDDPDDDDDDDDDDDDDDDDDDDDDDDDDDDDDDDPVVVVVVVCCQFPLDPVSLVVLLPDPLQAALVVQAAQDKAAFDFPQDHPDIFGFNGAFQDDDDPLDDFQDALLRLLLLAAPQQQPCSSRRNRAHSSSVVNSVVSVRHRSNDRHLCSHNLGNQDQDDDLVVCVVVVQQDDPNSVHQSSVRRCVNRRGDDPVNSVVNSVVLVVLVVLLVVCLVPDDFPPCNPPSNSLSVCSNSSHDSGSDDD

Mean predicted aligned error: 14.28 Å

Radius of gyration: 28.24 Å; Cα contacts (8 Å, |Δi|>4): 333; chains: 1; bounding box: 40×80×125 Å